Protein AF-0000000066218773 (afdb_homodimer)

Structure (mmCIF, N/CA/C/O backbone):
data_AF-0000000066218773-model_v1
#
loop_
_entity.id
_entity.type
_entity.pdbx_description
1 polymer 'Protein StbB'
#
loop_
_atom_site.group_PDB
_atom_site.id
_atom_site.type_symbol
_atom_site.label_atom_id
_atom_site.label_alt_id
_atom_site.label_comp_id
_atom_site.label_asym_id
_atom_site.label_entity_id
_atom_site.label_seq_id
_atom_site.pdbx_PDB_ins_code
_atom_site.Cartn_x
_atom_site.Cartn_y
_atom_site.Cartn_z
_atom_site.occupancy
_atom_site.B_iso_or_equiv
_atom_site.auth_seq_id
_atom_site.auth_comp_id
_atom_site.auth_asym_id
_atom_site.auth_atom_id
_atom_site.pdbx_PDB_model_num
ATOM 1 N N . MET A 1 1 ? 12.062 -29.578 6.715 1 48.34 1 MET A N 1
ATOM 2 C CA . MET A 1 1 ? 11.047 -28.672 7.254 1 48.34 1 MET A CA 1
ATOM 3 C C . MET A 1 1 ? 10.273 -28 6.129 1 48.34 1 MET A C 1
ATOM 5 O O . MET A 1 1 ? 10.82 -27.75 5.051 1 48.34 1 MET A O 1
ATOM 9 N N . MET A 1 2 ? 9.055 -28.25 6 1 57.38 2 MET A N 1
ATOM 10 C CA . MET A 1 2 ? 8.227 -27.828 4.879 1 57.38 2 MET A CA 1
ATOM 11 C C . MET A 1 2 ? 8.336 -26.312 4.672 1 57.38 2 MET A C 1
ATOM 13 O O . MET A 1 2 ? 8.406 -25.547 5.637 1 57.38 2 MET A O 1
ATOM 17 N N . ASP A 1 3 ? 8.727 -26 3.602 1 68.88 3 ASP A N 1
ATOM 18 C CA . ASP A 1 3 ? 8.828 -24.594 3.207 1 68.88 3 ASP A CA 1
ATOM 19 C C . ASP A 1 3 ? 7.551 -23.828 3.547 1 68.88 3 ASP A C 1
ATOM 21 O O . ASP A 1 3 ? 6.48 -24.125 3.014 1 68.88 3 ASP A O 1
ATOM 25 N N . LYS A 1 4 ? 7.594 -23.234 4.68 1 82.19 4 LYS A N 1
ATOM 26 C CA . LYS A 1 4 ? 6.414 -22.562 5.211 1 82.19 4 LYS A CA 1
ATOM 27 C C . LYS A 1 4 ? 6.258 -21.172 4.598 1 82.19 4 LYS A C 1
ATOM 29 O O . LYS A 1 4 ? 5.465 -20.359 5.078 1 82.19 4 LYS A O 1
ATOM 34 N N . ARG A 1 5 ? 6.988 -21.031 3.488 1 90.5 5 ARG A N 1
ATOM 35 C CA . ARG A 1 5 ? 6.852 -19.75 2.787 1 90.5 5 ARG A CA 1
ATOM 36 C C . ARG A 1 5 ? 5.547 -19.703 1.997 1 90.5 5 ARG A C 1
ATOM 38 O O . ARG A 1 5 ? 5.066 -20.734 1.512 1 90.5 5 ARG A O 1
ATOM 45 N N . ARG A 1 6 ? 4.961 -18.594 2.027 1 95.06 6 ARG A N 1
ATOM 46 C CA . ARG A 1 6 ? 3.709 -18.391 1.314 1 95.06 6 ARG A CA 1
ATOM 47 C C . ARG A 1 6 ? 3.934 -17.562 0.048 1 95.06 6 ARG A C 1
ATOM 49 O O . ARG A 1 6 ? 4.625 -16.547 0.076 1 95.06 6 ARG A O 1
ATOM 56 N N . THR A 1 7 ? 3.398 -18.109 -1.091 1 96.44 7 THR A N 1
ATOM 57 C CA . THR A 1 7 ? 3.502 -17.391 -2.359 1 96.44 7 THR A CA 1
ATOM 58 C C . THR A 1 7 ? 2.268 -16.531 -2.596 1 96.44 7 THR A C 1
ATOM 60 O O . THR A 1 7 ? 1.139 -17.016 -2.543 1 96.44 7 THR A O 1
ATOM 63 N N . ILE A 1 8 ? 2.463 -15.258 -2.791 1 97.94 8 ILE A N 1
ATOM 64 C CA . ILE A 1 8 ? 1.421 -14.336 -3.232 1 97.94 8 ILE A CA 1
ATOM 65 C C . ILE A 1 8 ? 1.47 -14.188 -4.754 1 97.94 8 ILE A C 1
ATOM 67 O O . ILE A 1 8 ? 2.537 -13.953 -5.324 1 97.94 8 ILE A O 1
ATOM 71 N N . ALA A 1 9 ? 0.321 -14.438 -5.34 1 97.38 9 ALA A N 1
ATOM 72 C CA . ALA A 1 9 ? 0.287 -14.289 -6.793 1 97.38 9 ALA A CA 1
ATOM 73 C C . ALA A 1 9 ? -1.059 -13.742 -7.258 1 97.38 9 ALA A C 1
ATOM 75 O O . ALA A 1 9 ? -2.107 -14.125 -6.734 1 97.38 9 ALA A O 1
ATOM 76 N N . PHE A 1 10 ? -1.022 -12.867 -8.18 1 97.44 10 PHE A N 1
ATOM 77 C CA . PHE A 1 10 ? -2.209 -12.32 -8.82 1 97.44 10 PHE A CA 1
ATOM 78 C C . PHE A 1 10 ? -1.857 -11.719 -10.18 1 97.44 10 PHE A C 1
ATOM 80 O O . PHE A 1 10 ? -0.679 -11.57 -10.516 1 97.44 10 PHE A O 1
ATOM 87 N N . LYS A 1 11 ? -2.885 -11.453 -10.938 1 97.12 11 LYS A N 1
ATOM 88 C CA . LYS A 1 11 ? -2.65 -11.023 -12.312 1 97.12 11 LYS A CA 1
ATOM 89 C C . LYS A 1 11 ? -3.072 -9.57 -12.516 1 97.12 11 LYS A C 1
ATOM 91 O O . LYS A 1 11 ? -4.059 -9.117 -11.93 1 97.12 11 LYS A O 1
ATOM 96 N N . LEU A 1 12 ? -2.309 -8.914 -13.328 1 97.31 12 LEU A N 1
ATOM 97 C CA . LEU A 1 12 ? -2.631 -7.578 -13.82 1 97.31 12 LEU A CA 1
ATOM 98 C C . LEU A 1 12 ? -2.961 -7.617 -15.312 1 97.31 12 LEU A C 1
ATOM 100 O O . LEU A 1 12 ? -2.506 -8.508 -16.031 1 97.31 12 LEU A O 1
ATOM 104 N N . ASN A 1 13 ? -3.777 -6.727 -15.695 1 96.44 13 ASN A N 1
ATOM 105 C CA . ASN A 1 13 ? -4.133 -6.602 -17.109 1 96.44 13 ASN A CA 1
ATOM 106 C C . ASN A 1 13 ? -3.854 -5.195 -17.625 1 96.44 13 ASN A C 1
ATOM 108 O O . ASN A 1 13 ? -4.781 -4.426 -17.875 1 96.44 13 ASN A O 1
ATOM 112 N N . PRO A 1 14 ? -2.596 -4.922 -18 1 95.56 14 PRO A N 1
ATOM 113 C CA . PRO A 1 14 ? -2.215 -3.562 -18.391 1 95.56 14 PRO A CA 1
ATOM 114 C C . PRO A 1 14 ? -2.818 -3.148 -19.734 1 95.56 14 PRO A C 1
ATOM 116 O O . PRO A 1 14 ? -2.924 -1.953 -20.016 1 95.56 14 PRO A O 1
ATOM 119 N N . ASP A 1 15 ? -3.295 -4.043 -20.578 1 94.62 15 ASP A N 1
ATOM 120 C CA . ASP A 1 15 ? -3.846 -3.725 -21.891 1 94.62 15 ASP A CA 1
ATOM 121 C C . ASP A 1 15 ? -5.266 -3.17 -21.766 1 94.62 15 ASP A C 1
ATOM 123 O O . ASP A 1 15 ? -5.707 -2.398 -22.625 1 94.62 15 ASP A O 1
ATOM 127 N N . VAL A 1 16 ? -5.906 -3.527 -20.703 1 94.19 16 VAL A N 1
ATOM 128 C CA . VAL A 1 16 ? -7.316 -3.162 -20.625 1 94.19 16 VAL A CA 1
ATOM 129 C C . VAL A 1 16 ? -7.551 -2.262 -19.406 1 94.19 16 VAL A C 1
ATOM 131 O O . VAL A 1 16 ? -8.547 -1.539 -19.344 1 94.19 16 VAL A O 1
ATOM 134 N N . ASN A 1 17 ? -6.699 -2.322 -18.438 1 94.62 17 ASN A N 1
ATOM 135 C CA . ASN A 1 17 ? -6.836 -1.565 -17.188 1 94.62 17 ASN A CA 1
ATOM 136 C C . ASN A 1 17 ? -5.699 -0.56 -17.016 1 94.62 17 ASN A C 1
ATOM 138 O O . ASN A 1 17 ? -4.543 -0.947 -16.859 1 94.62 17 ASN A O 1
ATOM 142 N N . GLN A 1 18 ? -6.07 0.7 -17.109 1 95.31 18 GLN A N 1
ATOM 143 C CA . GLN A 1 18 ? -5.078 1.767 -17.031 1 95.31 18 GLN A CA 1
ATOM 144 C C . GLN A 1 18 ? -4.297 1.707 -15.727 1 95.31 18 GLN A C 1
ATOM 146 O O . GLN A 1 18 ? -3.092 1.961 -15.703 1 95.31 18 GLN A O 1
ATOM 151 N N . THR A 1 19 ? -4.926 1.449 -14.672 1 96.75 19 THR A N 1
ATOM 152 C CA . THR A 1 19 ? -4.266 1.326 -13.375 1 96.75 19 THR A CA 1
ATOM 153 C C . THR A 1 19 ? -3.234 0.201 -13.391 1 96.75 19 THR A C 1
ATOM 155 O O . THR A 1 19 ? -2.109 0.374 -12.922 1 96.75 19 THR A O 1
ATOM 158 N N . ASP A 1 20 ? -3.572 -0.92 -13.961 1 97 20 ASP A N 1
ATOM 159 C CA . ASP A 1 20 ? -2.637 -2.031 -14.109 1 97 20 ASP A CA 1
ATOM 160 C C . ASP A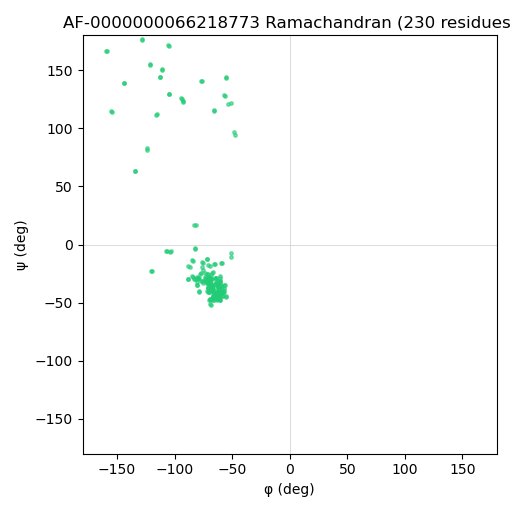 1 20 ? -1.438 -1.628 -14.969 1 97 20 ASP A C 1
ATOM 162 O O . ASP A 1 20 ? -0.315 -2.074 -14.719 1 97 20 ASP A O 1
ATOM 166 N N . LYS A 1 21 ? -1.755 -0.823 -15.945 1 96.81 21 LYS A N 1
ATOM 167 C CA . LYS A 1 21 ? -0.665 -0.335 -16.781 1 96.81 21 LYS A CA 1
ATOM 168 C C . LYS A 1 21 ? 0.313 0.514 -15.977 1 96.81 21 LYS A C 1
ATOM 170 O O . LYS A 1 21 ? 1.529 0.369 -16.109 1 96.81 21 LYS A O 1
ATOM 175 N N . ILE A 1 22 ? -0.169 1.377 -15.18 1 97.38 22 ILE A N 1
ATOM 176 C CA . ILE A 1 22 ? 0.661 2.244 -14.352 1 97.38 22 ILE A CA 1
ATOM 177 C C . ILE A 1 22 ? 1.479 1.398 -13.375 1 97.38 22 ILE A C 1
ATOM 179 O O . ILE A 1 22 ? 2.666 1.654 -13.164 1 97.38 22 ILE A O 1
ATOM 183 N N . VAL A 1 23 ? 0.897 0.385 -12.805 1 97.88 23 VAL A N 1
ATOM 184 C CA .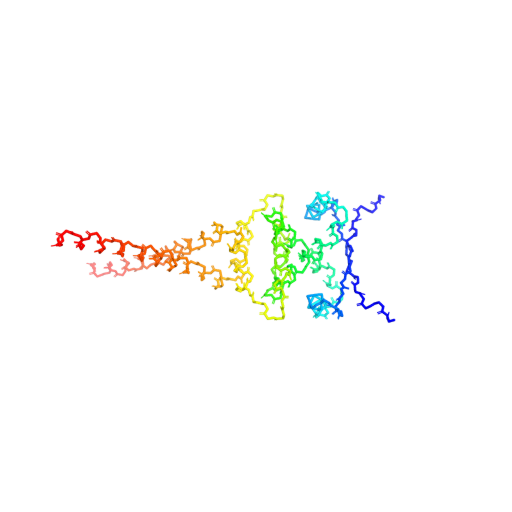 VAL A 1 23 ? 1.577 -0.528 -11.898 1 97.88 23 VAL A CA 1
ATOM 185 C C . VAL A 1 23 ? 2.715 -1.237 -12.625 1 97.88 23 VAL A C 1
ATOM 187 O O . VAL A 1 23 ? 3.854 -1.249 -12.156 1 97.88 23 VAL A O 1
ATOM 190 N N . CYS A 1 24 ? 2.416 -1.727 -13.781 1 97.38 24 CYS A N 1
ATOM 191 C CA . CYS A 1 24 ? 3.422 -2.438 -14.562 1 97.38 24 CYS A CA 1
ATOM 192 C C . CYS A 1 24 ? 4.566 -1.51 -14.953 1 97.38 24 CYS A C 1
ATOM 194 O O . CYS A 1 24 ? 5.734 -1.878 -14.844 1 97.38 24 CYS A O 1
ATOM 196 N N . ASP A 1 25 ? 4.195 -0.31 -15.414 1 97 25 ASP A N 1
ATOM 197 C CA . ASP A 1 25 ? 5.215 0.665 -15.789 1 97 25 ASP A CA 1
ATOM 198 C C . ASP A 1 25 ? 6.105 1.012 -14.594 1 97 25 ASP A C 1
ATOM 200 O O . ASP A 1 25 ? 7.32 1.178 -14.75 1 97 25 ASP A O 1
ATOM 204 N N . THR A 1 26 ? 5.48 1.164 -13.414 1 97.5 26 THR A N 1
ATOM 205 C CA . THR A 1 26 ? 6.234 1.47 -12.203 1 97.5 26 THR A CA 1
ATOM 206 C C . THR A 1 26 ? 7.207 0.343 -11.875 1 97.5 26 THR A C 1
ATOM 208 O O . THR A 1 26 ? 8.383 0.593 -11.609 1 97.5 26 THR A O 1
ATOM 211 N N . LEU A 1 27 ? 6.816 -0.894 -11.961 1 97.81 27 LEU A N 1
ATOM 212 C CA . LEU A 1 27 ? 7.648 -2.051 -11.648 1 97.81 27 LEU A CA 1
ATOM 213 C C . LEU A 1 27 ? 8.75 -2.227 -12.695 1 97.81 27 LEU A C 1
ATOM 215 O O . LEU A 1 27 ? 9.867 -2.629 -12.359 1 97.81 27 LEU A O 1
ATOM 219 N N . ASP A 1 28 ? 8.469 -1.841 -13.914 1 96.88 28 ASP A N 1
ATOM 220 C CA . ASP A 1 28 ? 9.438 -1.98 -14.992 1 96.88 28 ASP A CA 1
ATOM 221 C C . ASP A 1 28 ? 10.531 -0.915 -14.898 1 96.88 28 ASP A C 1
ATOM 223 O O . ASP A 1 28 ? 11.57 -1.021 -15.555 1 96.88 28 ASP A O 1
ATOM 227 N N . SER A 1 29 ? 10.25 0.066 -14.117 1 96.38 29 SER A N 1
ATOM 228 C CA . SER A 1 29 ? 11.211 1.154 -13.984 1 96.38 29 SER A CA 1
ATOM 229 C C . SER A 1 29 ? 12.312 0.798 -12.984 1 96.38 29 SER A C 1
ATOM 231 O O . SER A 1 29 ? 13.25 1.568 -12.797 1 96.38 29 SER A O 1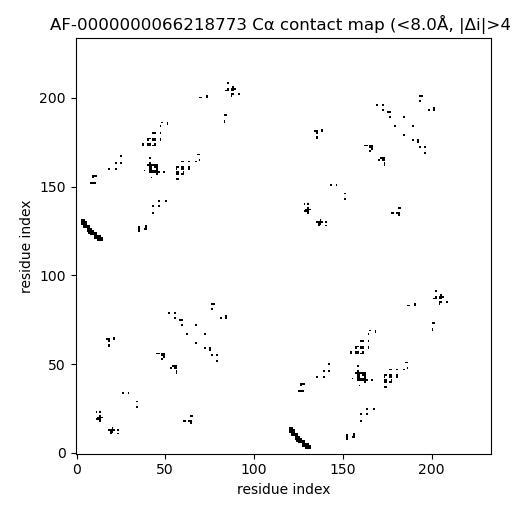
ATOM 233 N N . ILE A 1 30 ? 12.25 -0.399 -12.297 1 96.44 30 ILE A N 1
ATOM 234 C CA . ILE A 1 30 ? 13.266 -0.822 -11.344 1 96.44 30 ILE A CA 1
ATOM 235 C C . ILE A 1 30 ? 13.867 -2.154 -11.781 1 96.44 30 ILE A C 1
ATOM 237 O O . ILE A 1 30 ? 13.234 -2.912 -12.523 1 96.44 30 ILE A O 1
ATOM 241 N N . PRO A 1 31 ? 15.156 -2.461 -11.344 1 97 31 PRO A N 1
ATOM 242 C CA . PRO A 1 31 ? 15.773 -3.74 -11.688 1 97 31 PRO A CA 1
ATOM 243 C C . PRO A 1 31 ? 14.922 -4.941 -11.273 1 97 31 PRO A C 1
ATOM 245 O O . PRO A 1 31 ? 14.312 -4.926 -10.203 1 97 31 PRO A O 1
ATOM 248 N N . GLN A 1 32 ? 14.922 -5.969 -12.086 1 95.69 32 GLN A N 1
ATOM 249 C CA . GLN A 1 32 ? 14.109 -7.16 -11.883 1 95.69 32 GLN A CA 1
ATOM 250 C C . GLN A 1 32 ? 14.383 -7.793 -10.523 1 95.69 32 GLN A C 1
ATOM 252 O O . GLN A 1 32 ? 13.461 -8.297 -9.875 1 95.69 32 GLN A O 1
ATOM 257 N N . GLY A 1 33 ? 15.617 -7.73 -10.086 1 95.56 33 GLY A N 1
ATOM 258 C CA . GLY A 1 33 ? 15.992 -8.359 -8.828 1 95.56 33 GLY A CA 1
ATOM 259 C C . GLY A 1 33 ? 15.453 -7.633 -7.613 1 95.56 33 GLY A C 1
ATOM 260 O O . GLY A 1 33 ? 15.422 -8.195 -6.516 1 95.56 33 GLY A O 1
ATOM 261 N N . GLU A 1 34 ? 14.938 -6.402 -7.836 1 96.75 34 GLU A N 1
ATOM 262 C CA . GLU A 1 34 ? 14.461 -5.578 -6.734 1 96.75 34 GLU A CA 1
ATOM 263 C C . GLU A 1 34 ? 12.938 -5.574 -6.664 1 96.75 34 GLU A C 1
ATOM 265 O O . GLU A 1 34 ? 12.352 -5.125 -5.676 1 96.75 34 GLU A O 1
ATOM 270 N N . ARG A 1 35 ? 12.32 -6.184 -7.652 1 97.12 35 ARG A N 1
ATOM 271 C CA . ARG A 1 35 ? 10.875 -6.062 -7.797 1 97.12 35 ARG A CA 1
ATOM 272 C C . ARG A 1 35 ? 10.148 -6.828 -6.695 1 97.12 35 ARG A C 1
ATOM 274 O O . ARG A 1 35 ? 9.141 -6.355 -6.164 1 97.12 35 ARG A O 1
ATOM 281 N N . SER A 1 36 ? 10.648 -8.008 -6.363 1 96.94 36 SER A N 1
ATOM 282 C CA . SER A 1 36 ? 10.008 -8.805 -5.324 1 96.94 36 SER A CA 1
ATOM 283 C C . SER A 1 36 ? 10.031 -8.086 -3.98 1 96.94 36 SER A C 1
ATOM 285 O O . SER A 1 36 ? 9.062 -8.133 -3.225 1 96.94 36 SER A O 1
ATOM 287 N N . ARG A 1 37 ? 11.164 -7.453 -3.709 1 97.06 37 ARG A N 1
ATOM 288 C CA . ARG A 1 37 ? 11.297 -6.688 -2.475 1 97.06 37 ARG A CA 1
ATOM 289 C C . ARG A 1 37 ? 10.312 -5.527 -2.441 1 97.06 37 ARG A C 1
ATOM 291 O O . ARG A 1 37 ? 9.664 -5.281 -1.418 1 97.06 37 ARG A O 1
ATOM 298 N N . LEU A 1 38 ? 10.18 -4.812 -3.508 1 98.31 38 LEU A N 1
ATOM 299 C CA . LEU A 1 38 ? 9.242 -3.701 -3.58 1 98.31 38 LEU A CA 1
ATOM 300 C C . LEU A 1 38 ? 7.801 -4.199 -3.514 1 98.31 38 LEU A C 1
ATOM 302 O O . LEU A 1 38 ? 6.965 -3.602 -2.832 1 98.31 38 LEU A O 1
ATOM 306 N N . ASN A 1 39 ? 7.484 -5.289 -4.266 1 98.62 39 ASN A N 1
ATOM 307 C CA . ASN A 1 39 ? 6.141 -5.859 -4.223 1 98.62 39 ASN A CA 1
ATOM 308 C C . ASN A 1 39 ? 5.73 -6.207 -2.795 1 98.62 39 ASN A C 1
ATOM 310 O O . ASN A 1 39 ? 4.605 -5.914 -2.379 1 98.62 39 ASN A O 1
ATOM 314 N N . ARG A 1 40 ? 6.668 -6.828 -2.104 1 97.94 40 ARG A N 1
ATOM 315 C CA . ARG A 1 40 ? 6.414 -7.195 -0.713 1 97.94 40 ARG A CA 1
ATOM 316 C C . ARG A 1 40 ? 6.125 -5.961 0.134 1 97.94 40 ARG A C 1
ATOM 318 O O . ARG A 1 40 ? 5.148 -5.934 0.887 1 97.94 40 ARG A O 1
ATOM 325 N N . ALA A 1 41 ? 6.957 -4.941 -0.012 1 98.38 41 ALA A N 1
ATOM 326 C CA . ALA A 1 41 ? 6.805 -3.713 0.767 1 98.38 41 ALA A CA 1
ATOM 327 C C . ALA A 1 41 ? 5.52 -2.982 0.39 1 98.38 41 ALA A C 1
ATOM 329 O O . ALA A 1 41 ? 4.793 -2.5 1.263 1 98.38 41 ALA A O 1
ATOM 330 N N . ALA A 1 42 ? 5.223 -2.939 -0.912 1 98.62 42 ALA A N 1
ATOM 331 C CA . ALA A 1 42 ? 4.043 -2.229 -1.403 1 98.62 42 ALA A CA 1
ATOM 332 C C . ALA A 1 42 ? 2.76 -2.91 -0.941 1 98.62 42 ALA A C 1
ATOM 334 O O . ALA A 1 42 ? 1.841 -2.25 -0.451 1 98.62 42 ALA A O 1
ATOM 335 N N . LEU A 1 43 ? 2.703 -4.238 -1.062 1 98.69 43 LEU A N 1
ATOM 336 C CA . LEU A 1 43 ? 1.533 -4.973 -0.599 1 98.69 43 LEU A CA 1
ATOM 337 C C . LEU A 1 43 ? 1.33 -4.785 0.901 1 98.69 43 LEU A C 1
ATOM 339 O O . LEU A 1 43 ? 0.206 -4.562 1.356 1 98.69 43 LEU A O 1
ATOM 343 N N . THR A 1 44 ? 2.428 -4.852 1.634 1 98.5 44 THR A N 1
ATOM 344 C CA . THR A 1 44 ? 2.373 -4.703 3.084 1 98.5 44 THR A CA 1
ATOM 345 C C . THR A 1 44 ? 1.871 -3.316 3.469 1 98.5 44 THR A C 1
ATOM 347 O O . THR A 1 44 ? 1.036 -3.178 4.363 1 98.5 44 THR A O 1
ATOM 350 N N . ALA A 1 45 ? 2.363 -2.314 2.76 1 98.31 45 ALA A N 1
ATOM 351 C CA . ALA A 1 45 ? 1.912 -0.948 3.014 1 98.31 45 ALA A CA 1
ATOM 352 C C . ALA A 1 45 ? 0.418 -0.805 2.738 1 98.31 45 ALA A C 1
ATOM 354 O O . ALA A 1 45 ? -0.308 -0.19 3.525 1 98.31 45 ALA A O 1
ATOM 355 N N . GLY A 1 46 ? -0.08 -1.381 1.625 1 98.38 46 GLY A N 1
ATOM 356 C CA . GLY A 1 46 ? -1.498 -1.354 1.306 1 98.38 46 GLY A CA 1
ATOM 357 C C . GLY A 1 46 ? -2.355 -2.07 2.332 1 98.38 46 GLY A C 1
ATOM 358 O O . GLY A 1 46 ? -3.441 -1.601 2.678 1 98.38 46 GLY A O 1
ATOM 359 N N . LEU A 1 47 ? -1.825 -3.16 2.854 1 98.25 47 LEU A N 1
ATOM 360 C CA . LEU A 1 47 ? -2.584 -3.926 3.838 1 98.25 47 LEU A CA 1
ATOM 361 C C . LEU A 1 47 ? -2.564 -3.234 5.195 1 98.25 47 LEU A C 1
ATOM 363 O O . LEU A 1 47 ? -3.512 -3.359 5.977 1 98.25 47 LEU A O 1
ATOM 367 N N . ALA A 1 48 ? -1.45 -2.512 5.484 1 97.5 48 ALA A N 1
ATOM 368 C CA . ALA A 1 48 ? -1.448 -1.683 6.688 1 97.5 48 ALA A CA 1
ATOM 369 C C . ALA A 1 48 ? -2.594 -0.675 6.66 1 97.5 48 ALA A C 1
ATOM 371 O O . ALA A 1 48 ? -3.271 -0.468 7.672 1 97.5 48 ALA A O 1
ATOM 372 N N . LEU A 1 49 ? -2.838 -0.104 5.512 1 97.12 49 LEU A N 1
ATOM 373 C CA . LEU A 1 49 ? -3.936 0.84 5.336 1 97.12 49 LEU A CA 1
ATOM 374 C C . LEU A 1 49 ? -5.281 0.125 5.379 1 97.12 49 LEU A C 1
ATOM 376 O O . LEU A 1 49 ? -6.238 0.63 5.969 1 97.12 49 LEU A O 1
ATOM 380 N N . TYR A 1 50 ? -5.375 -1.038 4.848 1 97.75 50 TYR A N 1
ATOM 381 C CA . TYR A 1 50 ? -6.574 -1.866 4.867 1 97.75 50 TYR A CA 1
ATOM 382 C C . TYR A 1 50 ? -7.016 -2.148 6.301 1 97.75 50 TYR A C 1
ATOM 384 O O . TYR A 1 50 ? -8.211 -2.082 6.613 1 97.75 50 TYR A O 1
ATOM 392 N N . ARG A 1 51 ? -6.082 -2.48 7.145 1 96.56 51 ARG A N 1
ATOM 393 C CA . ARG A 1 51 ? -6.387 -2.822 8.531 1 96.56 51 ARG A CA 1
ATOM 394 C C . ARG A 1 51 ? -6.973 -1.627 9.273 1 96.56 51 ARG A C 1
ATOM 396 O O . ARG A 1 51 ? -7.688 -1.795 10.266 1 96.56 51 ARG A O 1
ATOM 403 N N . GLN A 1 52 ? -6.582 -0.449 8.844 1 95.88 52 GLN A N 1
ATOM 404 C CA . GLN A 1 52 ? -7.125 0.749 9.477 1 95.88 52 GLN A CA 1
ATOM 405 C C . GLN A 1 52 ? -8.531 1.055 8.961 1 95.88 52 GLN A C 1
ATOM 407 O O . GLN A 1 52 ? -9.398 1.488 9.719 1 95.88 52 GLN A O 1
ATOM 412 N N . ASP A 1 53 ? -8.758 0.889 7.695 1 96.56 53 ASP A N 1
ATOM 413 C CA . ASP A 1 53 ? -10.023 1.03 6.984 1 96.56 53 ASP A CA 1
ATOM 414 C C . ASP A 1 53 ? -10.031 0.2 5.703 1 96.56 53 ASP A C 1
ATOM 416 O O . ASP A 1 53 ? -9.289 0.497 4.762 1 96.56 53 ASP A O 1
ATOM 420 N N . PRO A 1 54 ? -10.875 -0.826 5.598 1 97.44 54 PRO A N 1
ATOM 421 C CA . PRO A 1 54 ? -10.859 -1.752 4.465 1 97.44 54 PRO A CA 1
ATOM 422 C C . PRO A 1 54 ? -11.094 -1.05 3.127 1 97.44 54 PRO A C 1
ATOM 424 O O . PRO A 1 54 ? -10.766 -1.601 2.072 1 97.44 54 PRO A O 1
ATOM 427 N N . ARG A 1 55 ? -11.594 0.199 3.164 1 97.81 55 ARG A N 1
ATOM 428 C CA . ARG A 1 55 ? -11.891 0.904 1.921 1 97.81 55 ARG A CA 1
ATOM 429 C C . ARG A 1 55 ? -10.641 1.593 1.372 1 97.81 55 ARG A C 1
ATOM 431 O O . ARG A 1 55 ? -10.594 1.946 0.193 1 97.81 55 ARG A O 1
ATOM 438 N N . THR A 1 56 ? -9.633 1.699 2.143 1 97.81 56 THR A N 1
ATOM 439 C CA . THR A 1 56 ? -8.539 2.615 1.866 1 97.81 56 THR A CA 1
ATOM 440 C C . THR A 1 56 ? -7.73 2.146 0.657 1 97.81 56 THR A C 1
ATOM 442 O O . THR A 1 56 ? -7.523 2.906 -0.29 1 97.81 56 THR A O 1
ATOM 445 N N . PRO A 1 57 ? -7.301 0.887 0.632 1 98.19 57 PRO A N 1
ATOM 446 C CA . PRO A 1 57 ? -6.508 0.493 -0.535 1 98.19 57 PRO A CA 1
ATOM 447 C C . PRO A 1 57 ? -7.309 0.546 -1.836 1 98.19 57 PRO A C 1
ATOM 449 O O . PRO A 1 57 ? -6.762 0.894 -2.887 1 98.19 57 PRO A O 1
ATOM 452 N N . PHE A 1 58 ? -8.594 0.261 -1.716 1 97.94 58 PHE A N 1
ATOM 453 C CA . PHE A 1 58 ? -9.43 0.258 -2.914 1 97.94 58 PHE A CA 1
ATOM 454 C C . PHE A 1 58 ? -9.617 1.674 -3.443 1 97.94 58 PHE A C 1
ATOM 456 O O . PHE A 1 58 ? -9.602 1.896 -4.656 1 97.94 58 PHE A O 1
ATOM 463 N N . LEU A 1 59 ? -9.812 2.621 -2.549 1 97.62 59 LEU A N 1
ATOM 464 C CA . LEU A 1 59 ? -9.984 4.012 -2.957 1 97.62 59 LEU A CA 1
ATOM 465 C C . LEU A 1 59 ? -8.695 4.559 -3.562 1 97.62 59 LEU A C 1
ATOM 467 O O . LEU A 1 59 ? -8.727 5.27 -4.57 1 97.62 59 LEU A O 1
ATOM 471 N N . LEU A 1 60 ? -7.574 4.203 -2.971 1 97.38 60 LEU A N 1
ATOM 472 C CA . LEU A 1 60 ? -6.293 4.652 -3.51 1 97.38 60 LEU A CA 1
ATOM 473 C C . LEU A 1 60 ? -6.031 4.031 -4.879 1 97.38 60 LEU A C 1
ATOM 475 O O . LEU A 1 60 ? -5.508 4.691 -5.773 1 97.38 60 LEU A O 1
ATOM 479 N N . CYS A 1 61 ? -6.402 2.83 -5.004 1 96.38 61 CYS A N 1
ATOM 480 C CA . CYS A 1 61 ? -6.266 2.137 -6.277 1 96.38 61 CYS A CA 1
ATOM 481 C C . CYS A 1 61 ? -7.094 2.818 -7.359 1 96.38 61 CYS A C 1
ATOM 483 O O . CYS A 1 61 ? -6.625 2.99 -8.492 1 96.38 61 CYS A O 1
ATOM 485 N N . GLU A 1 62 ? -8.266 3.23 -7.008 1 93.25 62 GLU A N 1
ATOM 486 C CA . GLU A 1 62 ? -9.172 3.859 -7.965 1 93.25 62 GLU A CA 1
ATOM 487 C C . GLU A 1 62 ? -8.656 5.23 -8.398 1 93.25 62 GLU A C 1
ATOM 489 O O . GLU A 1 62 ? -8.883 5.652 -9.531 1 93.25 62 GLU A O 1
ATOM 494 N N . LEU A 1 63 ? -7.914 5.809 -7.551 1 89.44 63 LEU A N 1
ATOM 495 C CA . LEU A 1 63 ? -7.461 7.172 -7.809 1 89.44 63 LEU A CA 1
ATOM 496 C C . LEU A 1 63 ? -6.164 7.172 -8.609 1 89.44 63 LEU A C 1
ATOM 498 O O . LEU A 1 63 ? -5.793 8.188 -9.195 1 89.44 63 LEU A O 1
ATOM 502 N N . LEU A 1 64 ? -5.492 6.07 -8.602 1 93.06 64 LEU A N 1
ATOM 503 C CA . LEU A 1 64 ? -4.141 6.078 -9.156 1 93.06 64 LEU A CA 1
ATOM 504 C C . LEU A 1 64 ? -4.168 6.348 -10.656 1 93.06 64 LEU A C 1
ATOM 506 O O . LEU A 1 64 ? -4.758 5.578 -11.414 1 93.06 64 LEU A O 1
ATOM 510 N N . THR A 1 65 ? -3.674 7.367 -11.062 1 92.94 65 THR A N 1
ATOM 511 C CA . THR A 1 65 ? -3.33 7.738 -12.43 1 92.94 65 THR A CA 1
ATOM 512 C C . THR A 1 65 ? -1.883 8.211 -12.516 1 92.94 65 THR A C 1
ATOM 514 O O . THR A 1 65 ? -1.193 8.305 -11.5 1 92.94 65 THR A O 1
ATOM 517 N N . LYS A 1 66 ? -1.434 8.5 -13.781 1 91.75 66 LYS A N 1
ATOM 518 C CA . LYS A 1 66 ? -0.081 9.023 -13.953 1 91.75 66 LYS A CA 1
ATOM 519 C C . LYS A 1 66 ? 0.061 10.398 -13.305 1 91.75 66 LYS A C 1
ATOM 521 O O . LYS A 1 66 ? 1.168 10.812 -12.953 1 91.75 66 LYS A O 1
ATOM 526 N N . GLU A 1 67 ? -1.04 11.031 -13.016 1 93.5 67 GLU A N 1
ATOM 527 C CA . GLU A 1 67 ? -1.03 12.414 -12.547 1 93.5 67 GLU A CA 1
ATOM 528 C C . GLU A 1 67 ? -1.352 12.492 -11.055 1 93.5 67 GLU A C 1
ATOM 530 O O . GLU A 1 67 ? -1.279 13.562 -10.453 1 93.5 67 GLU A O 1
ATOM 535 N N . THR A 1 68 ? -1.69 11.344 -10.5 1 94.38 68 THR A N 1
ATOM 536 C CA . THR A 1 68 ? -2.029 11.352 -9.078 1 94.38 68 THR A CA 1
ATOM 537 C C . THR A 1 68 ? -0.879 11.922 -8.258 1 94.38 68 THR A C 1
ATOM 539 O O . THR A 1 68 ? 0.263 11.469 -8.375 1 94.38 68 THR A O 1
ATOM 542 N N . THR A 1 69 ? -1.152 12.898 -7.402 1 92.81 69 THR A N 1
ATOM 543 C CA . THR A 1 69 ? -0.174 13.523 -6.516 1 92.81 69 THR A CA 1
ATOM 544 C C . THR A 1 69 ? -0.376 13.062 -5.078 1 92.81 69 THR A C 1
ATOM 546 O O . THR A 1 69 ? -1.377 12.414 -4.762 1 92.81 69 THR A O 1
ATOM 549 N N . PHE A 1 70 ? 0.567 13.445 -4.258 1 92.62 70 PHE A N 1
ATOM 550 C CA . PHE A 1 70 ? 0.414 13.109 -2.85 1 92.62 70 PHE A CA 1
ATOM 551 C C . PHE A 1 70 ? -0.759 13.867 -2.236 1 92.62 70 PHE A C 1
ATOM 553 O O . PHE A 1 70 ? -1.446 13.344 -1.354 1 92.62 70 PHE A O 1
ATOM 560 N N . SER A 1 71 ? -0.949 15.109 -2.709 1 91.31 71 SER A N 1
ATOM 561 C CA . SER A 1 71 ? -2.096 15.875 -2.232 1 91.31 71 SER A CA 1
ATOM 562 C C . SER A 1 71 ? -3.402 15.133 -2.5 1 91.31 71 SER A C 1
ATOM 564 O O . SER A 1 71 ? -4.32 15.164 -1.676 1 91.31 71 SER A O 1
ATOM 566 N N . ASP A 1 72 ? -3.494 14.5 -3.617 1 93.56 72 ASP A N 1
ATOM 567 C CA . ASP A 1 72 ? -4.676 13.695 -3.924 1 93.56 72 ASP A CA 1
ATOM 568 C C . ASP A 1 72 ? -4.84 12.555 -2.922 1 93.56 72 ASP A C 1
ATOM 570 O O . ASP A 1 72 ? -5.953 12.273 -2.471 1 93.56 72 ASP A O 1
ATOM 574 N N . ILE A 1 73 ? -3.721 11.891 -2.615 1 95.44 73 ILE A N 1
ATOM 575 C CA . ILE A 1 73 ? -3.732 10.766 -1.685 1 95.44 73 ILE A CA 1
ATOM 576 C C . ILE A 1 73 ? -4.148 11.25 -0.297 1 95.44 73 ILE A C 1
ATOM 578 O O . ILE A 1 73 ? -5 10.633 0.35 1 95.44 73 ILE A O 1
ATOM 582 N N . VAL A 1 74 ? -3.637 12.352 0.094 1 92.38 74 VAL A N 1
ATOM 583 C CA . VAL A 1 74 ? -3.951 12.93 1.396 1 92.38 74 VAL A CA 1
ATOM 584 C C . VAL A 1 74 ? -5.441 13.258 1.469 1 92.38 74 VAL A C 1
ATOM 586 O O . VAL A 1 74 ? -6.078 13.062 2.506 1 92.38 74 VAL A O 1
ATOM 589 N N . ASN A 1 75 ? -5.969 13.758 0.396 1 91.5 75 ASN A N 1
ATOM 590 C CA . ASN A 1 75 ? -7.391 14.094 0.363 1 91.5 75 ASN A CA 1
ATOM 591 C C . ASN A 1 75 ? -8.258 12.859 0.593 1 91.5 75 ASN A C 1
ATOM 593 O O . ASN A 1 75 ? -9.273 12.93 1.291 1 91.5 75 ASN A O 1
ATOM 597 N N . ILE A 1 76 ? -7.887 11.797 0.041 1 94.06 76 ILE A N 1
ATOM 598 C CA . ILE A 1 76 ? -8.609 10.547 0.232 1 94.06 76 ILE A CA 1
ATOM 599 C C . ILE A 1 76 ? -8.5 10.102 1.689 1 94.06 76 ILE A C 1
ATOM 601 O O . ILE A 1 76 ? -9.5 9.758 2.316 1 94.06 76 ILE A O 1
ATOM 605 N N . LEU A 1 77 ? -7.23 10.141 2.215 1 93.94 77 LEU A N 1
ATOM 606 C CA . LEU A 1 77 ? -7.004 9.719 3.594 1 93.94 77 LEU A CA 1
ATOM 607 C C . LEU A 1 77 ? -7.762 10.617 4.566 1 93.94 77 LEU A C 1
ATOM 609 O O . LEU A 1 77 ? -8.297 10.141 5.57 1 93.94 77 LEU A O 1
ATOM 613 N N . ARG A 1 78 ? -7.84 11.828 4.234 1 90 78 ARG A N 1
ATOM 614 C CA . ARG A 1 78 ? -8.586 12.773 5.066 1 90 78 ARG A CA 1
ATOM 615 C C . ARG A 1 78 ? -10.062 12.406 5.121 1 90 78 ARG A C 1
ATOM 617 O O . ARG A 1 78 ? -10.703 12.539 6.168 1 90 78 ARG A O 1
ATOM 624 N N . SER A 1 79 ? -10.57 12.156 4.012 1 92 79 SER A N 1
ATOM 625 C CA . SER A 1 79 ? -11.984 11.805 3.947 1 92 79 SER A CA 1
ATOM 626 C C . SER A 1 79 ? -12.273 10.547 4.758 1 92 79 SER A C 1
ATOM 628 O O . SER A 1 79 ? -13.352 10.414 5.348 1 92 79 SER A O 1
ATOM 630 N N . LEU A 1 80 ? -11.328 9.625 4.852 1 92.69 80 LEU A N 1
ATOM 631 C CA . LEU A 1 80 ? -11.523 8.344 5.52 1 92.69 80 LEU A CA 1
ATOM 632 C C . LEU A 1 80 ? -11.203 8.445 7.004 1 92.69 80 LEU A C 1
ATOM 634 O O . LEU A 1 80 ? -11.758 7.707 7.82 1 92.69 80 LEU A O 1
ATOM 638 N N . PHE A 1 81 ? -10.266 9.375 7.324 1 90.62 81 PHE A N 1
ATOM 639 C CA . PHE A 1 81 ? -9.758 9.484 8.688 1 90.62 81 PHE A CA 1
ATOM 640 C C . PHE A 1 81 ? -9.719 10.945 9.133 1 90.62 81 PHE A C 1
ATOM 642 O O . PHE A 1 81 ? -8.656 11.461 9.484 1 90.62 81 PHE A O 1
ATOM 649 N N . PRO A 1 82 ? -10.812 11.57 9.211 1 85.62 82 PRO A N 1
ATOM 650 C CA . PRO A 1 82 ? -10.844 13.008 9.5 1 85.62 82 PRO A CA 1
ATOM 651 C C . PRO A 1 82 ? -10.25 13.352 10.859 1 85.62 82 PRO A C 1
ATOM 653 O O . PRO A 1 82 ? -9.57 14.375 11 1 85.62 82 PRO A O 1
ATOM 656 N N . LYS A 1 83 ? -10.445 12.609 11.836 1 83.81 83 LYS A N 1
ATOM 657 C CA . LYS A 1 83 ? -9.953 12.906 13.18 1 83.81 83 LYS A CA 1
ATOM 658 C C . LYS A 1 83 ? -8.43 12.82 13.234 1 83.81 83 LYS A C 1
ATOM 660 O O . LYS A 1 83 ? -7.766 13.742 13.719 1 83.81 83 LYS A O 1
ATOM 665 N N . GLU A 1 84 ? -7.832 11.766 12.695 1 82.44 84 GLU A N 1
ATOM 666 C CA . GLU A 1 84 ? -6.391 11.555 12.742 1 82.44 84 GLU A CA 1
ATOM 667 C C . GLU A 1 84 ? -5.656 12.57 11.859 1 82.44 84 GLU A C 1
ATOM 669 O O . GLU A 1 84 ? -4.535 12.969 12.18 1 82.44 84 GLU A O 1
ATOM 674 N N . MET A 1 85 ? -6.422 12.922 10.898 1 83 85 MET A N 1
ATOM 675 C CA . MET A 1 85 ? -5.805 13.828 9.938 1 83 85 MET A CA 1
ATOM 676 C C . MET A 1 85 ? -5.91 15.273 10.406 1 83 85 MET A C 1
ATOM 678 O O . MET A 1 85 ? -5.152 16.141 9.961 1 83 85 MET A O 1
ATOM 682 N N . ALA A 1 86 ? -6.934 15.656 11.227 1 72.62 86 ALA A N 1
ATOM 683 C CA . ALA A 1 86 ? -7.125 16.984 11.805 1 72.62 86 ALA A CA 1
ATOM 684 C C . ALA A 1 86 ? -6.074 17.281 12.867 1 72.62 86 ALA A C 1
ATOM 686 O O . ALA A 1 86 ? -5.648 18.422 13.031 1 72.62 86 ALA A O 1
ATOM 687 N N . ASP A 1 87 ? -5.809 16.438 13.766 1 62.69 87 ASP A N 1
ATOM 688 C CA . ASP A 1 87 ? -4.816 16.641 14.812 1 62.69 87 ASP A CA 1
ATOM 689 C C . ASP A 1 87 ? -3.479 17.078 14.234 1 62.69 87 ASP A C 1
ATOM 691 O O . ASP A 1 87 ? -2.584 17.5 14.969 1 62.69 87 ASP A O 1
ATOM 695 N N . PHE A 1 88 ? -3.371 17.062 13.07 1 56.47 88 PHE A N 1
ATOM 696 C CA . PHE A 1 88 ? -2.174 17.5 12.367 1 56.47 88 PHE A CA 1
ATOM 697 C C . PHE A 1 88 ? -1.958 19 12.555 1 56.47 88 PHE A C 1
ATOM 699 O O . PHE A 1 88 ? -0.818 19.469 12.602 1 56.47 88 PHE A O 1
ATOM 706 N N . ASN A 1 89 ? -2.912 19.734 12.414 1 49.41 89 ASN A N 1
ATOM 707 C CA . ASN A 1 89 ? -2.803 21.188 12.594 1 49.41 89 ASN A CA 1
ATOM 708 C C . ASN A 1 89 ? -2.35 21.531 14.008 1 49.41 89 ASN A C 1
ATOM 710 O O . ASN A 1 89 ? -1.697 22.562 14.219 1 49.41 89 ASN A O 1
ATOM 714 N N . SER A 1 90 ? -2.686 20.812 14.859 1 47.56 90 SER A N 1
ATOM 715 C CA . SER A 1 90 ? -2.471 21.344 16.203 1 47.56 90 SER A CA 1
ATOM 716 C C . SER A 1 90 ? -1.022 21.156 16.641 1 47.56 90 SER A C 1
ATOM 718 O O . SER A 1 90 ? -0.57 21.812 17.594 1 47.56 90 SER A O 1
ATOM 720 N N . SER A 1 91 ? -0.387 20.094 16.266 1 43.53 91 SER A N 1
ATOM 721 C CA . SER A 1 91 ? 0.916 19.922 16.906 1 43.53 91 SER A CA 1
ATOM 722 C C . SER A 1 91 ? 1.975 20.797 16.25 1 43.53 91 SER A C 1
ATOM 724 O O . SER A 1 91 ? 3.131 20.797 16.672 1 43.53 91 SER A O 1
ATOM 726 N N . ILE A 1 92 ? 1.87 21.109 14.992 1 41.72 92 ILE A N 1
ATOM 727 C CA . ILE A 1 92 ? 2.9 21.984 14.445 1 41.72 92 ILE A CA 1
ATOM 728 C C . ILE A 1 92 ? 2.906 23.312 15.203 1 41.72 92 ILE A C 1
ATOM 730 O O . ILE A 1 92 ? 3.926 24 15.25 1 41.72 92 ILE A O 1
ATOM 734 N N . VAL A 1 93 ? 1.822 23.797 15.625 1 37.38 93 VAL A N 1
ATOM 735 C CA . VAL A 1 93 ? 1.848 25.094 16.281 1 37.38 93 VAL A CA 1
ATOM 736 C C . VAL A 1 93 ? 2.691 25 17.562 1 37.38 93 VAL A C 1
ATOM 738 O O . VAL A 1 93 ? 3.32 25.984 17.969 1 37.38 93 VAL A O 1
ATOM 741 N N . THR A 1 94 ? 2.668 23.828 18.25 1 36.84 94 THR A N 1
ATOM 742 C CA . THR A 1 94 ? 3.289 23.922 19.562 1 36.84 94 THR A CA 1
ATOM 743 C C . THR A 1 94 ? 4.805 23.766 19.453 1 36.84 94 THR A C 1
ATOM 745 O O . THR A 1 94 ? 5.535 24.141 20.375 1 36.84 94 THR A O 1
ATOM 748 N N . GLN A 1 95 ? 5.234 22.984 18.406 1 37.06 95 GLN A N 1
ATOM 749 C CA . GLN A 1 95 ? 6.664 22.75 18.578 1 37.06 95 GLN A CA 1
ATOM 750 C C . GLN A 1 95 ? 7.48 23.953 18.094 1 37.06 95 GLN A C 1
ATOM 752 O O . GLN A 1 95 ? 8.695 24 18.297 1 37.06 95 GLN A O 1
ATOM 757 N N . SER A 1 96 ? 7.016 24.656 17.094 1 34.94 96 SER A N 1
ATOM 758 C CA . SER A 1 96 ? 7.91 25.703 16.609 1 34.94 96 SER A CA 1
ATOM 759 C C . SER A 1 96 ? 8.086 26.812 17.656 1 34.94 96 SER A C 1
ATOM 761 O O . SER A 1 96 ? 8.867 27.734 17.453 1 34.94 96 SER A O 1
ATOM 763 N N . SER A 1 97 ? 7.035 27 18.453 1 33.09 97 SER A N 1
ATOM 764 C CA . SER A 1 97 ? 7.148 28.188 19.281 1 33.09 97 SER A CA 1
ATOM 765 C C . SER A 1 97 ? 8.195 28 20.375 1 33.09 97 SER A C 1
ATOM 767 O O . SER A 1 97 ? 8.57 28.969 21.047 1 33.09 97 SER A O 1
ATOM 769 N N . SER A 1 98 ? 8.336 26.719 20.875 1 34.66 98 SER A N 1
ATOM 770 C CA . SER A 1 98 ? 9.086 26.656 22.125 1 34.66 98 SER A CA 1
ATOM 771 C C . SER A 1 98 ? 10.586 26.703 21.875 1 34.66 98 SER A C 1
ATOM 773 O O . SER A 1 98 ? 11.375 26.766 22.812 1 34.66 98 SER A O 1
ATOM 775 N N . GLN A 1 99 ? 10.977 26.203 20.672 1 33.09 99 GLN A N 1
ATOM 776 C CA . GLN A 1 99 ? 12.43 26.062 20.625 1 33.09 99 GLN A CA 1
ATOM 777 C C . GLN A 1 99 ? 13.094 27.422 20.484 1 33.09 99 GLN A C 1
ATOM 779 O O . GLN A 1 99 ? 14.328 27.531 20.5 1 33.09 99 GLN A O 1
ATOM 784 N N . GLN A 1 100 ? 12.328 28.312 19.875 1 31 100 GLN A N 1
ATOM 785 C CA . GLN A 1 100 ? 13.07 29.516 19.562 1 31 100 GLN A CA 1
ATOM 786 C C . GLN A 1 100 ? 13.484 30.25 20.828 1 31 100 GLN A C 1
ATOM 788 O O . GLN A 1 100 ? 14.156 31.297 20.766 1 31 100 GLN A O 1
ATOM 793 N N . GLU A 1 101 ? 12.68 29.938 21.891 1 32.19 101 GLU A N 1
ATOM 794 C CA . GLU A 1 101 ? 12.781 30.922 22.984 1 32.19 101 GLU A CA 1
ATOM 795 C C . GLU A 1 101 ? 14.141 30.844 23.672 1 32.19 101 GLU A C 1
ATOM 797 O O . GLU A 1 101 ? 14.547 31.781 24.359 1 32.19 101 GLU A O 1
ATOM 802 N N . GLN A 1 102 ? 14.641 29.547 23.719 1 32.41 102 GLN A N 1
ATOM 803 C CA . GLN A 1 102 ? 15.508 29.422 24.875 1 32.41 102 GLN A CA 1
ATOM 804 C C . GLN A 1 102 ? 16.859 30.094 24.641 1 32.41 102 GLN A C 1
ATOM 806 O O . GLN A 1 102 ? 17.734 30.047 25.5 1 32.41 102 GLN A O 1
ATOM 811 N N . LYS A 1 103 ? 17.125 30.219 23.328 1 33.72 103 LYS A N 1
ATOM 812 C CA . LYS A 1 103 ? 18.562 30.406 23.156 1 33.72 103 LYS A CA 1
ATOM 813 C C . LYS A 1 103 ? 19 31.766 23.703 1 33.72 103 LYS A C 1
ATOM 815 O O . LYS A 1 103 ? 20.172 31.953 24.031 1 33.72 103 LYS A O 1
ATOM 820 N N . SER A 1 104 ? 18.062 32.656 23.438 1 35.03 104 SER A N 1
ATOM 821 C CA . SER A 1 104 ? 18.594 34.031 23.297 1 35.03 104 SER A CA 1
ATOM 822 C C . SER A 1 104 ? 19 34.594 24.656 1 35.03 104 SER A C 1
ATOM 824 O O . SER A 1 104 ? 19.609 35.656 24.719 1 35.03 104 SER A O 1
ATOM 826 N N . ASP A 1 105 ? 18.266 34.062 25.672 1 36.16 105 ASP A N 1
ATOM 827 C CA . ASP A 1 105 ? 18.266 34.906 26.844 1 36.16 105 ASP A CA 1
ATOM 828 C C . ASP A 1 105 ? 19.641 34.906 27.531 1 36.16 105 ASP A C 1
ATOM 830 O O . ASP A 1 105 ? 19.922 35.75 28.359 1 36.16 105 ASP A O 1
ATOM 834 N N . GLU A 1 106 ? 20.312 33.75 27.344 1 37.75 106 GLU A N 1
ATOM 835 C CA . GLU A 1 106 ? 21.422 33.562 28.266 1 37.75 106 GLU A CA 1
ATOM 836 C C . GLU A 1 106 ? 22.562 34.531 27.938 1 37.75 106 GLU A C 1
ATOM 838 O O . GLU A 1 106 ? 23.328 34.906 28.828 1 37.75 106 GLU A O 1
ATOM 843 N N . GLU A 1 107 ? 22.719 34.75 26.625 1 40.03 107 GLU A N 1
ATOM 844 C CA . GLU A 1 107 ? 23.953 35.469 26.266 1 40.03 107 GLU A CA 1
ATOM 845 C C . GLU A 1 107 ? 23.906 36.938 26.734 1 40.03 107 GLU A C 1
ATOM 847 O O . GLU A 1 107 ? 24.953 37.562 26.875 1 40.03 107 GLU A O 1
ATOM 852 N N . THR A 1 108 ? 22.656 37.375 26.75 1 39.72 108 THR A N 1
ATOM 853 C CA . THR A 1 108 ? 22.5 38.812 26.984 1 39.72 108 THR A CA 1
ATOM 854 C C . THR A 1 108 ? 22.891 39.188 28.406 1 39.72 108 THR A C 1
ATOM 856 O O . THR A 1 108 ? 23.266 40.312 28.688 1 39.72 108 THR A O 1
ATOM 859 N N . LYS A 1 109 ? 22.672 38.188 29.297 1 40.56 109 LYS A N 1
ATOM 860 C CA . LYS A 1 109 ? 22.906 38.562 30.688 1 40.56 109 LYS A CA 1
ATOM 861 C C . LYS A 1 109 ? 24.391 38.812 30.953 1 40.56 109 LYS A C 1
ATOM 863 O O . LYS A 1 109 ? 24.734 39.594 31.859 1 40.56 109 LYS A O 1
ATOM 868 N N . LYS A 1 110 ? 25.234 38.031 30.266 1 39.53 110 LYS A N 1
ATOM 869 C CA . LYS A 1 110 ? 26.641 38.094 30.672 1 39.53 110 LYS A CA 1
ATOM 870 C C . LYS A 1 110 ? 27.234 39.469 30.328 1 39.53 110 LYS A C 1
ATOM 872 O O . LYS A 1 110 ? 28.109 39.938 31.047 1 39.53 110 LYS A O 1
ATOM 877 N N . ASN A 1 111 ? 26.797 39.906 29.172 1 43.5 111 ASN A N 1
ATOM 878 C CA . ASN A 1 111 ? 27.469 41.125 28.766 1 43.5 111 ASN A CA 1
ATOM 879 C C . ASN A 1 111 ? 27.062 42.312 29.641 1 43.5 111 ASN A C 1
ATOM 881 O O . ASN A 1 111 ? 27.734 43.344 29.656 1 43.5 111 ASN A O 1
ATOM 885 N N . ALA A 1 112 ? 25.797 42.281 30.078 1 41.94 112 ALA A N 1
ATOM 886 C CA . ALA A 1 112 ? 25.281 43.406 30.859 1 41.94 112 ALA A CA 1
ATOM 887 C C . ALA A 1 112 ? 26.078 43.594 32.156 1 41.94 112 ALA A C 1
ATOM 889 O O . ALA A 1 112 ? 26.078 44.688 32.719 1 41.94 112 ALA A O 1
ATOM 890 N N . MET A 1 113 ? 26.625 42.5 32.594 1 43.72 113 MET A N 1
ATOM 891 C CA . MET A 1 113 ? 27.281 42.625 33.875 1 43.72 113 MET A CA 1
ATOM 892 C C . MET A 1 113 ? 28.562 43.438 33.75 1 43.72 113 MET A C 1
ATOM 894 O O . MET A 1 113 ? 29.25 43.688 34.75 1 43.72 113 MET A O 1
ATOM 898 N N . LYS A 1 114 ? 29.188 43.5 32.656 1 43.81 114 LYS A N 1
ATOM 899 C CA . LYS A 1 114 ? 30.438 44.25 32.594 1 43.81 114 LYS A CA 1
ATOM 900 C C . LYS A 1 114 ? 30.219 45.719 32.969 1 43.81 114 LYS A C 1
ATOM 902 O O . LYS A 1 114 ? 31.172 46.438 33.25 1 43.81 114 LYS A O 1
ATOM 907 N N . LEU A 1 115 ? 29.062 46.188 32.5 1 41.91 115 LEU A N 1
ATOM 908 C CA . LEU A 1 115 ? 28.922 47.625 32.625 1 41.91 115 LEU A CA 1
ATOM 909 C C . LEU A 1 115 ? 28.844 48.031 34.094 1 41.91 115 LEU A C 1
ATOM 911 O O . LEU A 1 115 ? 28.922 49.219 34.438 1 41.91 115 LEU A O 1
ATOM 915 N N . ILE A 1 116 ? 28.188 47.156 34.875 1 48.25 116 ILE A N 1
ATOM 916 C CA . ILE A 1 116 ? 27.938 47.75 36.188 1 48.25 116 ILE A CA 1
ATOM 917 C C . ILE A 1 116 ? 29.234 47.75 37 1 48.25 116 ILE A C 1
ATOM 919 O O . ILE A 1 116 ? 29.422 48.594 37.875 1 48.25 116 ILE A O 1
ATOM 923 N N . ASN A 1 117 ? 30.062 46.781 36.812 1 35.91 117 ASN A N 1
ATOM 924 C CA . ASN A 1 117 ? 31.219 47 37.688 1 35.91 117 ASN A CA 1
ATOM 925 C C . ASN A 1 117 ? 32.25 47.906 37.062 1 35.91 117 ASN A C 1
ATOM 927 O O . ASN A 1 117 ? 32.562 47.781 35.875 1 35.91 117 ASN A O 1
ATOM 931 N N . MET B 1 1 ? -4.797 -14.039 -29.328 1 48.78 1 MET B N 1
ATOM 932 C CA . MET B 1 1 ? -4.098 -12.859 -28.828 1 48.78 1 MET B CA 1
ATOM 933 C C . MET B 1 1 ? -3.389 -13.156 -27.516 1 48.78 1 MET B C 1
ATOM 935 O O . MET B 1 1 ? -3.854 -13.992 -26.734 1 48.78 1 MET B O 1
ATOM 939 N N . MET B 1 2 ? -2.129 -13.117 -27.484 1 57.66 2 MET B N 1
ATOM 940 C CA . MET B 1 2 ? -1.302 -13.539 -26.359 1 57.66 2 MET B CA 1
ATOM 941 C C . MET B 1 2 ? -1.771 -12.891 -25.062 1 57.66 2 MET B C 1
ATOM 943 O O . MET B 1 2 ? -2.145 -11.719 -25.047 1 57.66 2 MET B O 1
ATOM 947 N N . ASP B 1 3 ? -2.096 -13.695 -24.172 1 70 3 ASP B N 1
ATOM 948 C CA . ASP B 1 3 ? -2.51 -13.242 -22.844 1 70 3 ASP B CA 1
ATOM 949 C C . ASP B 1 3 ? -1.529 -12.219 -22.281 1 70 3 ASP B C 1
ATOM 951 O O . ASP B 1 3 ? -0.353 -12.523 -22.078 1 70 3 ASP B O 1
ATOM 955 N N . LYS B 1 4 ? -1.896 -10.977 -22.469 1 82.62 4 LYS B N 1
ATOM 956 C CA . LYS B 1 4 ? -1.002 -9.875 -22.109 1 82.62 4 LYS B CA 1
ATOM 957 C C . LYS B 1 4 ? -1.113 -9.539 -20.625 1 82.62 4 LYS B C 1
ATOM 959 O O . LYS B 1 4 ? -0.633 -8.492 -20.172 1 82.62 4 LYS B O 1
ATOM 964 N N . ARG B 1 5 ? -1.7 -10.523 -19.984 1 89.88 5 ARG B N 1
ATOM 965 C CA . ARG B 1 5 ? -1.796 -10.344 -18.531 1 89.88 5 ARG B CA 1
ATOM 966 C C . ARG B 1 5 ? -0.452 -10.602 -17.859 1 89.88 5 ARG B C 1
ATOM 968 O O . ARG B 1 5 ? 0.333 -11.43 -18.328 1 89.88 5 ARG B O 1
ATOM 975 N N . ARG B 1 6 ? -0.189 -9.805 -16.906 1 95.25 6 ARG B N 1
ATOM 976 C CA . ARG B 1 6 ? 1.05 -9.938 -16.141 1 95.25 6 ARG B CA 1
ATOM 977 C C . ARG B 1 6 ? 0.788 -10.547 -14.766 1 95.25 6 ARG B C 1
ATOM 979 O O . ARG B 1 6 ? -0.138 -10.133 -14.062 1 95.25 6 ARG B O 1
ATOM 986 N N . THR B 1 7 ? 1.588 -11.609 -14.445 1 96.5 7 THR B N 1
ATOM 987 C CA . THR B 1 7 ? 1.474 -12.242 -13.133 1 96.5 7 THR B CA 1
ATOM 988 C C . THR B 1 7 ? 2.465 -11.625 -12.148 1 96.5 7 THR B C 1
ATOM 990 O O . THR B 1 7 ? 3.666 -11.57 -12.422 1 96.5 7 THR B O 1
ATOM 993 N N . ILE B 1 8 ? 1.975 -11.117 -11.055 1 97.94 8 ILE B N 1
ATOM 994 C CA . ILE B 1 8 ? 2.793 -10.688 -9.93 1 97.94 8 ILE B CA 1
ATOM 995 C C . ILE B 1 8 ? 2.908 -11.82 -8.914 1 97.94 8 ILE B C 1
ATOM 997 O O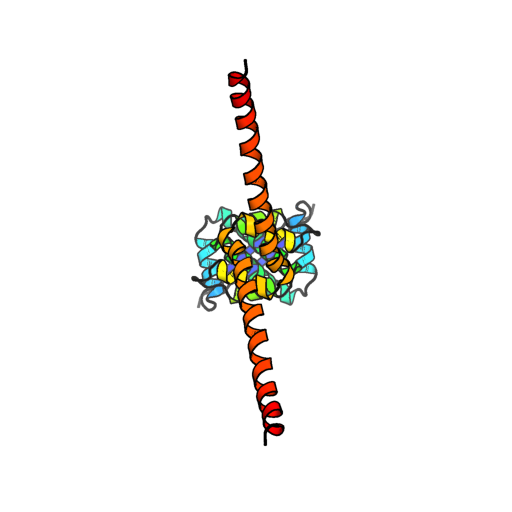 . ILE B 1 8 ? 1.903 -12.422 -8.523 1 97.94 8 ILE B O 1
ATOM 1001 N N . ALA B 1 9 ? 4.145 -12.148 -8.602 1 97.44 9 ALA B N 1
ATOM 1002 C CA . ALA B 1 9 ? 4.332 -13.211 -7.613 1 97.44 9 ALA B CA 1
ATOM 1003 C C . ALA B 1 9 ? 5.539 -12.922 -6.723 1 97.44 9 ALA B C 1
ATOM 1005 O O . ALA B 1 9 ? 6.57 -12.445 -7.203 1 97.44 9 ALA B O 1
ATOM 1006 N N . PHE B 1 10 ? 5.391 -13.18 -5.484 1 97.44 10 PHE B N 1
ATOM 1007 C CA . PHE B 1 10 ? 6.469 -13.078 -4.512 1 97.44 10 PHE B CA 1
ATOM 1008 C C . PHE B 1 10 ? 6.16 -13.906 -3.27 1 97.44 10 PHE B C 1
ATOM 1010 O O . PHE B 1 10 ? 5.035 -14.398 -3.107 1 97.44 10 PHE B O 1
ATOM 1017 N N . LYS B 1 11 ? 7.168 -14.094 -2.475 1 97.19 11 LYS B N 1
ATOM 1018 C CA . LYS B 1 11 ? 7.016 -15 -1.339 1 97.19 11 LYS B CA 1
ATOM 1019 C C . LYS B 1 11 ? 7.07 -14.242 -0.018 1 97.19 11 LYS B C 1
ATOM 1021 O O . LYS B 1 11 ? 7.816 -13.266 0.113 1 97.19 11 LYS B O 1
ATOM 1026 N N . LEU B 1 12 ? 6.277 -14.719 0.893 1 97.31 12 LEU B N 1
ATOM 1027 C CA . LEU B 1 12 ? 6.312 -14.289 2.285 1 97.31 12 LEU B CA 1
ATOM 1028 C C . LEU B 1 12 ? 6.84 -15.398 3.188 1 97.31 12 LEU B C 1
ATOM 1030 O O . LEU B 1 12 ? 6.727 -16.578 2.852 1 97.31 12 LEU B O 1
ATOM 1034 N N . ASN B 1 13 ? 7.445 -14.992 4.234 1 96.38 13 ASN B N 1
ATOM 1035 C CA . ASN B 1 13 ? 7.941 -15.945 5.219 1 96.38 13 ASN B CA 1
ATOM 1036 C C . ASN B 1 13 ? 7.387 -15.656 6.609 1 96.38 13 ASN B C 1
ATOM 1038 O O . ASN B 1 13 ? 8.125 -15.211 7.496 1 96.38 13 ASN B O 1
ATOM 1042 N N . PRO B 1 14 ? 6.148 -16.109 6.891 1 95.5 14 PRO B N 1
ATOM 1043 C CA . PRO B 1 14 ? 5.488 -15.766 8.156 1 95.5 14 PRO B CA 1
ATOM 1044 C C . PRO B 1 14 ? 6.133 -16.438 9.359 1 95.5 14 PRO B C 1
ATOM 1046 O O . PRO B 1 14 ? 5.969 -15.977 10.492 1 95.5 14 PRO B O 1
ATOM 1049 N N . ASP B 1 15 ? 6.93 -17.5 9.219 1 94.56 15 ASP B N 1
ATOM 1050 C CA . ASP B 1 15 ? 7.551 -18.219 10.32 1 94.56 15 ASP B CA 1
ATOM 1051 C C . ASP B 1 15 ? 8.75 -17.453 10.875 1 94.56 15 ASP B C 1
ATOM 1053 O O . ASP B 1 15 ? 9.086 -17.578 12.055 1 94.56 15 ASP B O 1
ATOM 1057 N N . VAL B 1 16 ? 9.32 -16.625 10.039 1 94.31 16 VAL B N 1
ATOM 1058 C CA . VAL B 1 16 ? 10.562 -16 10.469 1 94.31 16 VAL B CA 1
ATOM 1059 C C . VAL B 1 16 ? 10.398 -14.484 10.484 1 94.31 16 VAL B C 1
ATOM 1061 O O . VAL B 1 16 ? 11.156 -13.773 11.156 1 94.31 16 VAL B O 1
ATOM 1064 N N . ASN B 1 17 ? 9.469 -13.969 9.734 1 94.56 17 ASN B N 1
ATOM 1065 C CA . ASN B 1 17 ? 9.234 -12.531 9.609 1 94.56 17 ASN B CA 1
ATOM 1066 C C . ASN B 1 17 ? 7.871 -12.133 10.156 1 94.56 17 ASN B C 1
ATOM 1068 O O . ASN B 1 17 ? 6.84 -12.523 9.609 1 94.56 17 ASN B O 1
ATOM 1072 N N . GLN B 1 18 ? 7.914 -11.391 11.25 1 95.25 18 GLN B N 1
ATOM 1073 C CA . GLN B 1 18 ? 6.68 -11 11.93 1 95.25 18 GLN B CA 1
ATOM 1074 C C . GLN B 1 18 ? 5.773 -10.195 10.992 1 95.25 18 GLN B C 1
ATOM 1076 O O . GLN B 1 18 ? 4.551 -10.352 11.031 1 95.25 18 GLN B O 1
ATOM 1081 N N . THR B 1 19 ? 6.305 -9.344 10.234 1 96.69 19 THR B N 1
ATOM 1082 C CA . THR B 1 19 ? 5.531 -8.562 9.273 1 96.69 19 THR B CA 1
ATOM 1083 C C . THR B 1 19 ? 4.84 -9.469 8.266 1 96.69 19 THR B C 1
ATOM 1085 O O . THR B 1 19 ? 3.654 -9.297 7.977 1 96.69 19 THR B O 1
ATOM 1088 N N . ASP B 1 20 ? 5.523 -10.453 7.754 1 96.88 20 ASP B N 1
ATOM 1089 C CA . ASP B 1 20 ? 4.934 -11.43 6.848 1 96.88 20 ASP B CA 1
ATOM 1090 C C . ASP B 1 20 ? 3.797 -12.195 7.523 1 96.88 20 ASP B C 1
ATOM 1092 O O . ASP B 1 20 ? 2.803 -12.539 6.879 1 96.88 20 ASP B O 1
ATOM 1096 N N . LYS B 1 21 ? 4.02 -12.438 8.797 1 96.81 21 LYS B N 1
ATOM 1097 C CA . LYS B 1 21 ? 2.963 -13.117 9.547 1 96.81 21 LYS B CA 1
ATOM 1098 C C . LYS B 1 21 ? 1.701 -12.258 9.602 1 96.81 21 LYS B C 1
ATOM 1100 O O . LYS B 1 21 ? 0.593 -12.766 9.414 1 96.81 21 LYS B O 1
ATOM 1105 N N . ILE B 1 22 ? 1.849 -11.016 9.867 1 97.31 22 ILE B N 1
ATOM 1106 C CA . ILE B 1 22 ? 0.723 -10.086 9.945 1 97.31 22 ILE B CA 1
ATOM 1107 C C . ILE B 1 22 ? 0.03 -10.008 8.586 1 97.31 22 ILE B C 1
ATOM 1109 O O . ILE B 1 22 ? -1.201 -10.008 8.508 1 97.31 22 ILE B O 1
ATOM 1113 N N . VAL B 1 23 ? 0.766 -9.969 7.527 1 97.81 23 VAL B N 1
ATOM 1114 C CA . VAL B 1 23 ? 0.229 -9.938 6.172 1 97.81 23 VAL B CA 1
ATOM 1115 C C . VAL B 1 23 ? -0.58 -11.203 5.902 1 97.81 23 VAL B C 1
ATOM 1117 O O . VAL B 1 23 ? -1.729 -11.125 5.457 1 97.81 23 VAL B O 1
ATOM 1120 N N . CYS B 1 24 ? -0.017 -12.312 6.246 1 97.31 24 CYS B N 1
ATOM 1121 C CA . CYS B 1 24 ? -0.691 -13.586 6.02 1 97.31 24 CYS B CA 1
ATOM 1122 C C . CYS B 1 24 ? -1.974 -13.672 6.836 1 97.31 24 CYS B C 1
ATOM 1124 O O . CYS B 1 24 ? -3.014 -14.094 6.324 1 97.31 24 CYS B O 1
ATOM 1126 N N . ASP B 1 25 ? -1.874 -13.281 8.109 1 96.94 25 ASP B N 1
ATOM 1127 C CA . ASP B 1 25 ? -3.053 -13.297 8.969 1 96.94 25 ASP B CA 1
ATOM 1128 C C . ASP B 1 25 ? -4.152 -12.398 8.414 1 96.94 25 ASP B C 1
ATOM 1130 O O . ASP B 1 25 ? -5.336 -12.742 8.477 1 96.94 25 ASP B O 1
ATOM 1134 N N . THR B 1 26 ? -3.754 -11.211 7.902 1 97.44 26 THR B N 1
ATOM 1135 C CA . THR B 1 26 ? -4.711 -10.281 7.32 1 97.44 26 THR B CA 1
ATOM 1136 C C . THR B 1 26 ? -5.395 -10.898 6.102 1 97.44 26 THR B C 1
ATOM 1138 O O . THR B 1 26 ? -6.621 -10.852 5.988 1 97.44 26 THR B O 1
ATOM 1141 N N . LEU B 1 27 ? -4.688 -11.539 5.23 1 97.75 27 LEU B N 1
ATOM 1142 C CA . LEU B 1 27 ? -5.227 -12.156 4.02 1 97.75 27 LEU B CA 1
ATOM 1143 C C . LEU B 1 27 ? -6.098 -13.359 4.359 1 97.75 27 LEU B C 1
ATOM 1145 O O . LEU B 1 27 ? -7.105 -13.609 3.695 1 97.75 27 LEU B O 1
ATOM 1149 N N . ASP B 1 28 ? -5.766 -14.055 5.434 1 96.81 28 ASP B N 1
ATOM 1150 C CA . ASP B 1 28 ? -6.512 -15.242 5.848 1 96.81 28 ASP B CA 1
ATOM 1151 C C . ASP B 1 28 ? -7.844 -14.852 6.488 1 96.81 28 ASP B C 1
ATOM 1153 O O . ASP B 1 28 ? -8.727 -15.703 6.656 1 96.81 28 ASP B O 1
ATOM 1157 N N . SER B 1 29 ? -7.926 -13.609 6.832 1 96.31 29 SER B N 1
ATOM 1158 C CA . SER B 1 29 ? -9.148 -13.148 7.484 1 96.31 29 SER B CA 1
ATOM 1159 C C . SER B 1 29 ? -10.234 -12.836 6.461 1 96.31 29 SER B C 1
ATOM 1161 O O . SER B 1 29 ? -11.367 -12.5 6.828 1 96.31 29 SER B O 1
ATOM 1163 N N . ILE B 1 30 ? -9.969 -12.938 5.121 1 96.38 30 ILE B N 1
ATOM 1164 C CA . ILE B 1 30 ? -10.953 -12.68 4.078 1 96.38 30 ILE B CA 1
ATOM 1165 C C . ILE B 1 30 ? -11.133 -13.922 3.209 1 96.38 30 ILE B C 1
ATOM 1167 O O . ILE B 1 30 ? -10.234 -14.766 3.133 1 96.38 30 ILE B O 1
ATOM 1171 N N . PRO B 1 31 ? -12.336 -14.078 2.543 1 96.94 31 PRO B N 1
ATOM 1172 C CA . PRO B 1 31 ? -12.555 -15.227 1.655 1 96.94 31 PRO B CA 1
ATOM 1173 C C . PRO B 1 31 ? -11.492 -15.344 0.57 1 96.94 31 PRO B C 1
ATOM 1175 O O . PRO B 1 31 ? -11.047 -14.328 0.024 1 96.94 31 PRO B O 1
ATOM 1178 N N . GLN B 1 32 ? -11.133 -16.562 0.229 1 95.62 32 GLN B N 1
ATOM 1179 C CA . GLN B 1 32 ? -10.07 -16.844 -0.729 1 95.62 32 GLN B CA 1
ATOM 1180 C C . GLN B 1 32 ? -10.352 -16.188 -2.076 1 95.62 32 GLN B C 1
ATOM 1182 O O . GLN B 1 32 ? -9.43 -15.711 -2.746 1 95.62 32 GLN B O 1
ATOM 1187 N N . GLY B 1 33 ? -11.602 -16.125 -2.441 1 95.56 33 GLY B N 1
ATOM 1188 C CA . GLY B 1 33 ? -11.969 -15.578 -3.738 1 95.56 33 GLY B CA 1
ATOM 1189 C C . GLY B 1 33 ? -11.797 -14.07 -3.82 1 95.56 33 GLY B C 1
ATOM 1190 O O . GLY B 1 33 ? -11.758 -13.508 -4.914 1 95.56 33 GLY B O 1
ATOM 1191 N N . GLU B 1 34 ? -11.602 -13.43 -2.658 1 96.75 34 GLU B N 1
ATOM 1192 C CA . GLU B 1 34 ? -11.5 -11.977 -2.6 1 96.75 34 GLU B CA 1
ATOM 1193 C C . GLU B 1 34 ? -10.055 -11.523 -2.443 1 96.75 34 GLU B C 1
ATOM 1195 O O . GLU B 1 34 ? -9.742 -10.344 -2.604 1 96.75 34 GLU B O 1
ATOM 1200 N N . ARG B 1 35 ? -9.164 -12.477 -2.264 1 97.12 35 ARG B N 1
ATOM 1201 C CA . ARG B 1 35 ? -7.797 -12.148 -1.892 1 97.12 35 ARG B CA 1
ATOM 1202 C C . ARG B 1 35 ? -7.047 -11.523 -3.061 1 97.12 35 ARG B C 1
ATOM 1204 O O . ARG B 1 35 ? -6.27 -10.586 -2.875 1 97.12 35 ARG B O 1
ATOM 1211 N N . SER B 1 36 ? -7.273 -12.055 -4.258 1 96.94 36 SER B N 1
ATOM 1212 C CA . SER B 1 36 ? -6.59 -11.508 -5.426 1 96.94 36 SER B CA 1
ATOM 1213 C C . SER B 1 36 ? -6.977 -10.047 -5.656 1 96.94 36 SER B C 1
ATOM 1215 O O . SER B 1 36 ? -6.129 -9.227 -6.02 1 96.94 36 SER B O 1
ATOM 1217 N N . ARG B 1 37 ? -8.258 -9.766 -5.473 1 97.12 37 ARG B N 1
ATOM 1218 C CA . ARG B 1 37 ? -8.742 -8.391 -5.625 1 97.12 37 ARG B CA 1
ATOM 1219 C C . ARG B 1 37 ? -8.094 -7.469 -4.598 1 97.12 37 ARG B C 1
ATOM 1221 O O . ARG B 1 37 ? -7.672 -6.359 -4.934 1 97.12 37 ARG B O 1
ATOM 1228 N N . LEU B 1 38 ? -8.016 -7.891 -3.373 1 98.31 38 LEU B N 1
ATOM 1229 C CA . LEU B 1 38 ? -7.391 -7.09 -2.326 1 98.31 38 LEU B CA 1
ATOM 1230 C C . LEU B 1 38 ? -5.895 -6.945 -2.574 1 98.31 38 LEU B C 1
ATOM 1232 O O . LEU B 1 38 ? -5.332 -5.863 -2.4 1 98.31 38 LEU B O 1
ATOM 1236 N N . ASN B 1 39 ? -5.215 -8.07 -2.941 1 98.62 39 ASN B N 1
ATOM 1237 C CA . ASN B 1 39 ? -3.787 -8 -3.244 1 98.62 39 ASN B CA 1
ATOM 1238 C C . ASN B 1 39 ? -3.488 -6.961 -4.32 1 98.62 39 ASN B C 1
ATOM 1240 O O . ASN B 1 39 ? -2.545 -6.18 -4.188 1 98.62 39 ASN B O 1
ATOM 1244 N N . ARG B 1 40 ? -4.32 -6.992 -5.352 1 97.94 40 ARG B N 1
ATOM 1245 C CA . ARG B 1 40 ? -4.164 -6.027 -6.438 1 97.94 40 ARG B CA 1
ATOM 1246 C C . ARG B 1 40 ? -4.312 -4.602 -5.926 1 97.94 40 ARG B C 1
ATOM 1248 O O . ARG B 1 40 ? -3.48 -3.74 -6.223 1 97.94 40 ARG B O 1
ATOM 1255 N N . ALA B 1 41 ? -5.348 -4.367 -5.145 1 98.38 41 ALA B N 1
ATOM 1256 C CA . ALA B 1 41 ? -5.617 -3.031 -4.617 1 98.38 41 ALA B CA 1
ATOM 1257 C C . ALA B 1 41 ? -4.523 -2.594 -3.646 1 98.38 41 ALA B C 1
ATOM 1259 O O . ALA B 1 41 ? -4.062 -1.45 -3.691 1 98.38 41 ALA B O 1
ATOM 1260 N N . ALA B 1 42 ? -4.082 -3.52 -2.791 1 98.69 42 ALA B N 1
ATOM 1261 C CA . ALA B 1 42 ? -3.076 -3.211 -1.78 1 98.69 42 ALA B CA 1
ATOM 1262 C C . ALA B 1 42 ? -1.729 -2.895 -2.426 1 98.69 42 ALA B C 1
ATOM 1264 O O . ALA B 1 42 ? -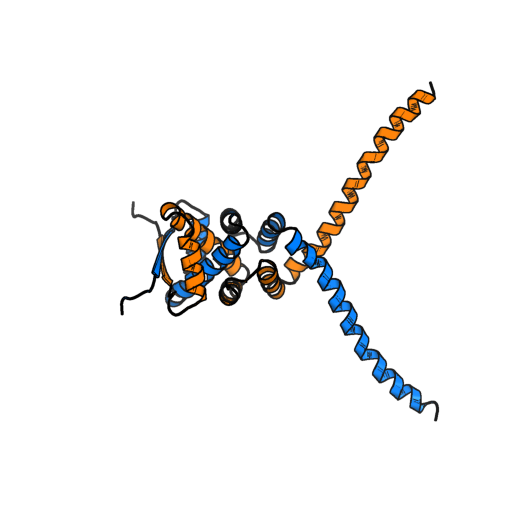1.083 -1.905 -2.074 1 98.69 42 ALA B O 1
ATOM 1265 N N . LEU B 1 43 ? -1.318 -3.711 -3.393 1 98.69 43 LEU B N 1
ATOM 1266 C CA . LEU B 1 43 ? -0.068 -3.453 -4.098 1 98.69 43 LEU B CA 1
ATOM 1267 C C . LEU B 1 43 ? -0.119 -2.111 -4.82 1 98.69 43 LEU B C 1
ATOM 1269 O O . LEU B 1 43 ? 0.839 -1.336 -4.77 1 98.69 43 LEU B O 1
ATOM 1273 N N . THR B 1 44 ? -1.252 -1.854 -5.457 1 98.56 44 THR B N 1
ATOM 1274 C CA . THR B 1 44 ? -1.424 -0.611 -6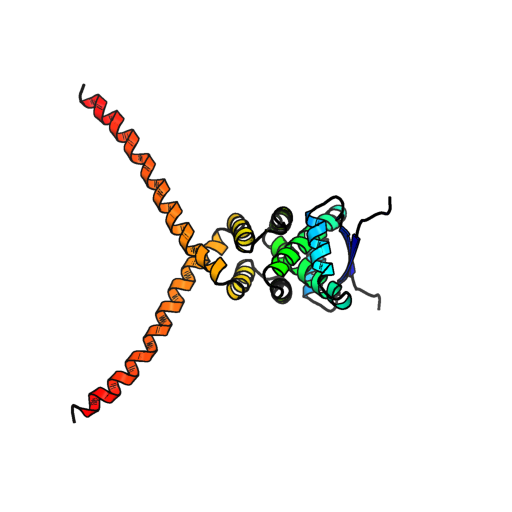.203 1 98.56 44 THR B CA 1
ATOM 1275 C C . THR B 1 44 ? -1.353 0.593 -5.266 1 98.56 44 THR B C 1
ATOM 1277 O O . THR B 1 44 ? -0.702 1.592 -5.582 1 98.56 44 THR B O 1
ATOM 1280 N N . ALA B 1 45 ? -1.983 0.462 -4.121 1 98.38 45 ALA B N 1
ATOM 1281 C CA . ALA B 1 45 ? -1.938 1.538 -3.133 1 98.38 45 ALA B CA 1
ATOM 1282 C C . ALA B 1 45 ? -0.509 1.785 -2.658 1 98.38 45 ALA B C 1
ATOM 1284 O O . ALA B 1 45 ? -0.075 2.934 -2.545 1 98.38 45 ALA B O 1
ATOM 1285 N N . GLY B 1 46 ? 0.262 0.704 -2.381 1 98.38 46 GLY B N 1
ATOM 1286 C CA . GLY B 1 46 ? 1.655 0.828 -1.983 1 98.38 46 GLY B CA 1
ATOM 1287 C C . GLY B 1 46 ? 2.525 1.461 -3.053 1 98.38 46 GLY B C 1
ATOM 1288 O O . GLY B 1 46 ? 3.4 2.275 -2.746 1 98.38 46 GLY B O 1
ATOM 1289 N N . LEU B 1 47 ? 2.229 1.144 -4.285 1 98.31 47 LEU B N 1
ATOM 1290 C CA . LEU B 1 47 ? 3.023 1.69 -5.379 1 98.31 47 LEU B CA 1
ATOM 1291 C C . LEU B 1 47 ? 2.65 3.145 -5.648 1 98.31 47 LEU B C 1
ATOM 1293 O O . LEU B 1 47 ? 3.488 3.934 -6.09 1 98.31 47 LEU B O 1
ATOM 1297 N N . ALA B 1 48 ? 1.37 3.482 -5.402 1 97.62 48 ALA B N 1
ATOM 1298 C CA . ALA B 1 48 ? 0.998 4.895 -5.465 1 97.62 48 ALA B CA 1
ATOM 1299 C C . ALA B 1 48 ? 1.839 5.727 -4.5 1 97.62 48 ALA B C 1
ATOM 1301 O O . ALA B 1 48 ? 2.303 6.812 -4.852 1 97.62 48 ALA B O 1
ATOM 1302 N N . LEU B 1 49 ? 2.068 5.191 -3.332 1 97.25 49 LEU B N 1
ATOM 1303 C CA . LEU B 1 49 ? 2.898 5.859 -2.334 1 97.25 49 LEU B CA 1
ATOM 1304 C C . LEU B 1 49 ? 4.367 5.844 -2.75 1 97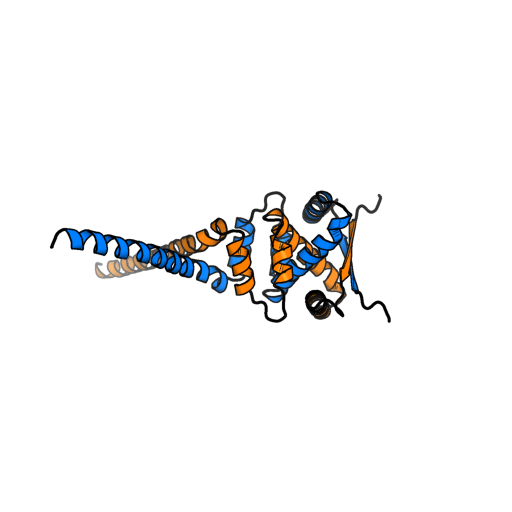.25 49 LEU B C 1
ATOM 1306 O O . LEU B 1 49 ? 5.074 6.84 -2.578 1 97.25 49 LEU B O 1
ATOM 1310 N N . TYR B 1 50 ? 4.828 4.805 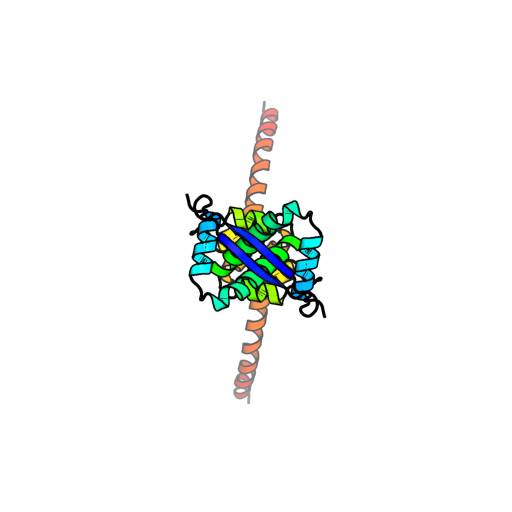-3.346 1 97.81 50 TYR B N 1
ATOM 1311 C CA . TYR B 1 50 ? 6.191 4.672 -3.857 1 97.81 50 TYR B CA 1
ATOM 1312 C C . TYR B 1 50 ? 6.496 5.762 -4.879 1 97.81 50 TYR B C 1
ATOM 1314 O O . TYR B 1 50 ? 7.578 6.355 -4.855 1 97.81 50 TYR B O 1
ATOM 1322 N N . ARG B 1 51 ? 5.578 5.992 -5.754 1 96.75 51 ARG B N 1
ATOM 1323 C CA . ARG B 1 51 ? 5.773 6.977 -6.816 1 96.75 51 ARG B CA 1
ATOM 1324 C C . ARG B 1 51 ? 5.926 8.383 -6.242 1 96.75 51 ARG B C 1
ATOM 1326 O O . ARG B 1 51 ? 6.512 9.258 -6.879 1 96.75 51 ARG B O 1
ATOM 1333 N N . GLN B 1 52 ? 5.312 8.602 -5.098 1 96.19 52 GLN B N 1
ATOM 1334 C CA . GLN B 1 52 ? 5.441 9.906 -4.457 1 96.19 52 GLN B CA 1
ATOM 1335 C C . GLN B 1 52 ? 6.773 10.031 -3.727 1 96.19 52 GLN B C 1
ATOM 1337 O O . GLN B 1 52 ? 7.391 11.102 -3.727 1 96.19 52 GLN B O 1
ATOM 1342 N N . ASP B 1 53 ? 7.203 9.023 -3.072 1 96.75 53 ASP B N 1
ATOM 1343 C CA . ASP B 1 53 ? 8.477 8.867 -2.373 1 96.75 53 ASP B CA 1
ATOM 1344 C C . ASP B 1 53 ? 8.867 7.391 -2.264 1 96.75 53 ASP B C 1
ATOM 1346 O O . ASP B 1 53 ? 8.211 6.625 -1.55 1 96.75 53 ASP B O 1
ATOM 1350 N N . PRO B 1 54 ? 9.938 6.953 -2.906 1 97.5 54 PRO B N 1
ATOM 1351 C CA . PRO B 1 54 ? 10.305 5.535 -2.963 1 97.5 54 PRO B CA 1
ATOM 1352 C C . PRO B 1 54 ? 10.523 4.926 -1.58 1 97.5 54 PRO B C 1
ATOM 1354 O O . PRO B 1 54 ? 10.484 3.703 -1.428 1 97.5 54 PRO B O 1
ATOM 1357 N N . ARG B 1 55 ? 10.68 5.773 -0.553 1 97.81 55 ARG B N 1
ATOM 1358 C CA . ARG B 1 55 ? 10.945 5.258 0.786 1 97.81 55 ARG B CA 1
ATOM 1359 C C . ARG B 1 55 ? 9.648 4.883 1.494 1 97.81 55 ARG B C 1
ATOM 1361 O O . ARG B 1 55 ? 9.664 4.129 2.471 1 97.81 55 ARG B O 1
ATOM 1368 N N . THR B 1 56 ? 8.57 5.301 0.999 1 97.88 56 THR B N 1
ATOM 1369 C CA . THR B 1 56 ? 7.312 5.309 1.743 1 97.88 56 THR B CA 1
ATOM 1370 C C . THR B 1 56 ? 6.824 3.887 1.992 1 97.88 56 THR B C 1
ATOM 1372 O O . THR B 1 56 ? 6.551 3.51 3.133 1 97.88 56 THR B O 1
ATOM 1375 N N . PRO B 1 57 ? 6.723 3.039 0.963 1 98.19 57 PRO B N 1
ATOM 1376 C CA . PRO B 1 57 ? 6.219 1.692 1.248 1 98.19 57 PRO B CA 1
ATOM 1377 C C . PRO B 1 57 ? 7.141 0.903 2.176 1 98.19 57 PRO B C 1
ATOM 1379 O O . PRO B 1 57 ? 6.664 0.128 3.01 1 98.19 57 PRO B O 1
ATOM 1382 N N . PHE B 1 58 ? 8.43 1.171 2.041 1 97.94 58 PHE B N 1
ATOM 1383 C CA . PHE B 1 58 ? 9.383 0.439 2.869 1 97.94 58 PHE B CA 1
ATOM 1384 C C . PHE B 1 58 ? 9.266 0.863 4.328 1 97.94 58 PHE B C 1
ATOM 1386 O O . PHE B 1 58 ? 9.352 0.027 5.23 1 97.94 58 PHE B O 1
ATOM 1393 N N . LEU B 1 59 ? 9.094 2.146 4.562 1 97.62 59 LEU B N 1
ATOM 1394 C CA . LEU B 1 59 ? 8.953 2.646 5.926 1 97.62 59 LEU B CA 1
ATOM 1395 C C . LEU B 1 59 ? 7.656 2.141 6.555 1 97.62 59 LEU B C 1
ATOM 1397 O O . LEU B 1 59 ? 7.641 1.752 7.723 1 97.62 59 LEU B O 1
ATOM 1401 N N . LEU B 1 60 ? 6.605 2.117 5.77 1 97.31 60 LEU B N 1
ATOM 1402 C CA . LEU B 1 60 ? 5.336 1.611 6.277 1 97.31 60 LEU B CA 1
ATOM 1403 C C . LEU B 1 60 ? 5.426 0.119 6.574 1 97.31 60 LEU B C 1
ATOM 1405 O O . LEU B 1 60 ? 4.863 -0.357 7.562 1 97.31 60 LEU B O 1
ATOM 1409 N N . CYS B 1 61 ? 6.102 -0.557 5.746 1 96.25 61 CYS B N 1
ATOM 1410 C CA . CYS B 1 61 ? 6.316 -1.985 5.949 1 96.25 61 CYS B CA 1
ATOM 1411 C C . CYS B 1 61 ? 7.074 -2.248 7.242 1 96.25 61 CYS B C 1
ATOM 1413 O O . CYS B 1 61 ? 6.73 -3.16 7.996 1 96.25 61 CYS B O 1
ATOM 1415 N N . GLU B 1 62 ? 8.039 -1.433 7.535 1 93 62 GLU B N 1
ATOM 1416 C CA . GLU B 1 62 ? 8.875 -1.604 8.727 1 93 62 GLU B CA 1
ATOM 1417 C C . GLU B 1 62 ? 8.078 -1.315 9.992 1 93 62 GLU B C 1
ATOM 1419 O O . GLU B 1 62 ? 8.328 -1.917 11.039 1 93 62 GLU B O 1
ATOM 1424 N N . LEU B 1 63 ? 7.129 -0.507 9.844 1 89.19 63 LEU B N 1
ATOM 1425 C CA . LEU B 1 63 ? 6.371 -0.07 11.008 1 89.19 63 LEU B CA 1
ATOM 1426 C C . LEU B 1 63 ? 5.238 -1.04 11.32 1 89.19 63 LEU B C 1
ATOM 1428 O O . LEU B 1 63 ? 4.703 -1.043 12.43 1 89.19 63 LEU B O 1
ATOM 1432 N N . LEU B 1 64 ? 4.875 -1.812 10.359 1 92.62 64 LEU B N 1
ATOM 1433 C CA . LEU B 1 64 ? 3.652 -2.594 10.523 1 92.62 64 LEU B CA 1
ATOM 1434 C C . LEU B 1 64 ? 3.807 -3.623 11.633 1 92.62 64 LEU B C 1
ATOM 1436 O O . LEU B 1 64 ? 4.672 -4.5 11.562 1 92.62 64 LEU B O 1
ATOM 1440 N N . THR B 1 65 ? 3.127 -3.527 12.602 1 92.81 65 THR B N 1
ATOM 1441 C CA . THR B 1 65 ? 2.885 -4.492 13.664 1 92.81 65 THR B CA 1
ATOM 1442 C C . THR B 1 65 ? 1.389 -4.676 13.898 1 92.81 65 THR B C 1
ATOM 1444 O O . THR B 1 65 ? 0.569 -4.004 13.273 1 92.81 65 THR B O 1
ATOM 1447 N N . LYS B 1 66 ? 1.051 -5.617 14.836 1 91.5 66 LYS B N 1
ATOM 1448 C CA . LYS B 1 66 ? -0.356 -5.816 15.172 1 91.5 66 LYS B CA 1
ATOM 1449 C C . LYS B 1 66 ? -0.938 -4.578 15.852 1 91.5 66 LYS B C 1
ATOM 1451 O O . LYS B 1 66 ? -2.152 -4.363 15.82 1 91.5 66 LYS B O 1
ATOM 1456 N N . GLU B 1 67 ? -0.096 -3.703 16.328 1 93.44 67 GLU B N 1
ATOM 1457 C CA . GLU B 1 67 ? -0.532 -2.566 17.125 1 93.44 67 GLU B CA 1
ATOM 1458 C C . GLU B 1 67 ? -0.436 -1.263 16.344 1 93.44 67 GLU B C 1
ATOM 1460 O O . GLU B 1 67 ? -0.856 -0.208 16.812 1 93.44 67 GLU B O 1
ATOM 1465 N N . THR B 1 68 ? 0.124 -1.373 15.148 1 94.25 68 THR B N 1
ATOM 1466 C CA . THR B 1 68 ? 0.262 -0.16 14.352 1 94.25 68 THR B CA 1
ATOM 1467 C C . THR B 1 68 ? -1.093 0.515 14.148 1 94.25 68 THR B C 1
ATOM 1469 O O . THR B 1 68 ? -2.053 -0.124 13.719 1 94.25 68 THR B O 1
ATOM 1472 N N . THR B 1 69 ? -1.201 1.804 14.461 1 92.62 69 THR B N 1
ATOM 1473 C CA . THR B 1 69 ? -2.414 2.598 14.297 1 92.62 69 THR B CA 1
ATOM 1474 C C . THR B 1 69 ? -2.289 3.525 13.094 1 92.62 69 THR B C 1
ATOM 1476 O O . THR B 1 69 ? -1.206 3.668 12.516 1 92.62 69 THR B O 1
ATOM 1479 N N . PHE B 1 70 ? -3.404 4.133 12.773 1 92.44 70 PHE B N 1
ATOM 1480 C CA . PHE B 1 70 ? -3.357 5.098 11.68 1 92.44 70 PHE B CA 1
ATOM 1481 C C . PHE B 1 70 ? -2.512 6.305 12.062 1 92.44 70 PHE B C 1
ATOM 1483 O O . PHE B 1 70 ? -1.843 6.898 11.219 1 92.44 70 PHE B O 1
ATOM 1490 N N . SER B 1 71 ? -2.59 6.676 13.359 1 91.12 71 SER B N 1
ATOM 1491 C CA . SER B 1 71 ? -1.754 7.777 13.828 1 91.12 71 SER B CA 1
ATOM 1492 C C . SER B 1 71 ? -0.277 7.492 13.578 1 91.12 71 SER B C 1
ATOM 1494 O O . SER B 1 71 ? 0.482 8.398 13.227 1 91.12 71 SER B O 1
ATOM 1496 N N . ASP B 1 72 ? 0.126 6.277 13.742 1 93.5 72 ASP B N 1
ATOM 1497 C CA . ASP B 1 72 ? 1.504 5.898 13.445 1 93.5 72 ASP B CA 1
ATOM 1498 C C . ASP B 1 72 ? 1.825 6.098 11.969 1 93.5 72 ASP B C 1
ATOM 1500 O O . ASP B 1 72 ? 2.902 6.59 11.625 1 93.5 72 ASP B O 1
ATOM 1504 N N . ILE B 1 73 ? 0.878 5.684 11.117 1 95.31 73 ILE B N 1
ATOM 1505 C CA . ILE B 1 73 ? 1.058 5.797 9.68 1 95.31 73 ILE B CA 1
ATOM 1506 C C . ILE B 1 73 ? 1.15 7.27 9.281 1 95.31 73 ILE B C 1
ATOM 1508 O O . ILE B 1 73 ? 2.037 7.664 8.523 1 95.31 73 ILE B O 1
ATOM 1512 N N . VAL B 1 74 ? 0.33 8.062 9.867 1 92.25 74 VAL B N 1
ATOM 1513 C CA . VAL B 1 74 ? 0.312 9.5 9.586 1 92.25 74 VAL B CA 1
ATOM 1514 C C . VAL B 1 74 ? 1.645 10.117 10 1 92.25 74 VAL B C 1
ATOM 1516 O O . VAL B 1 74 ? 2.17 10.992 9.297 1 92.25 74 VAL B O 1
ATOM 1519 N N . ASN B 1 75 ? 2.172 9.688 11.094 1 91.38 75 ASN B N 1
ATOM 1520 C CA . ASN B 1 75 ? 3.451 10.211 11.562 1 91.38 75 ASN B CA 1
ATOM 1521 C C . ASN B 1 75 ? 4.57 9.93 10.562 1 91.38 75 ASN B C 1
ATOM 1523 O O . ASN B 1 75 ? 5.43 10.781 10.336 1 91.38 75 ASN B O 1
ATOM 1527 N N . ILE B 1 76 ? 4.543 8.812 10.008 1 94.06 76 ILE B N 1
ATOM 1528 C CA . ILE B 1 76 ? 5.535 8.453 9 1 94.06 76 ILE B CA 1
ATOM 1529 C C . ILE B 1 76 ? 5.352 9.328 7.762 1 94.06 76 ILE B C 1
ATOM 1531 O O . ILE B 1 76 ? 6.316 9.883 7.242 1 94.06 76 ILE B O 1
ATOM 1535 N N . LEU B 1 77 ? 4.059 9.438 7.316 1 93.94 77 LEU B N 1
ATOM 1536 C CA . LEU B 1 77 ? 3.77 10.234 6.129 1 93.94 77 LEU B CA 1
ATOM 1537 C C . LEU B 1 77 ? 4.133 11.695 6.352 1 93.94 77 LEU B C 1
ATOM 1539 O O . LEU B 1 77 ? 4.641 12.359 5.445 1 93.94 77 LEU B O 1
ATOM 1543 N N . ARG B 1 78 ? 3.938 12.133 7.523 1 90.12 78 ARG B N 1
ATOM 1544 C CA . ARG B 1 78 ? 4.293 13.508 7.867 1 90.12 78 ARG B CA 1
ATOM 1545 C C . ARG B 1 78 ? 5.797 13.727 7.734 1 90.12 78 ARG B C 1
ATOM 1547 O O . ARG B 1 78 ? 6.234 14.797 7.301 1 90.12 78 ARG B O 1
ATOM 1554 N N . SER B 1 79 ? 6.5 12.844 8.258 1 92.19 79 SER B N 1
ATOM 1555 C CA . SER B 1 79 ? 7.953 12.961 8.203 1 92.19 79 SER B CA 1
ATOM 1556 C C . SER B 1 79 ? 8.453 12.977 6.762 1 92.19 79 SER B C 1
ATOM 1558 O O . SER B 1 79 ? 9.43 13.648 6.445 1 92.19 79 SER B O 1
ATOM 1560 N N . LEU B 1 80 ? 7.77 12.289 5.863 1 92.81 80 LEU B N 1
ATOM 1561 C CA . LEU B 1 80 ? 8.203 12.156 4.477 1 92.81 80 LEU B CA 1
ATOM 1562 C C . LEU B 1 80 ? 7.668 13.305 3.627 1 92.81 80 LEU B C 1
ATOM 1564 O O . LEU B 1 80 ? 8.289 13.68 2.629 1 92.81 80 LEU B O 1
ATOM 1568 N N . PHE B 1 81 ? 6.492 13.828 4.043 1 91 81 PHE B N 1
ATOM 1569 C CA . PHE B 1 81 ? 5.801 14.836 3.244 1 91 81 PHE B CA 1
ATOM 1570 C C . PHE B 1 81 ? 5.324 15.984 4.121 1 91 81 PHE B C 1
ATOM 1572 O O . PHE B 1 81 ? 4.129 16.281 4.172 1 91 81 PHE B O 1
ATOM 1579 N N . PRO B 1 82 ? 6.203 16.688 4.723 1 85.94 82 PRO B N 1
ATOM 1580 C CA . PRO B 1 82 ? 5.828 17.719 5.691 1 85.94 82 PRO B CA 1
ATOM 1581 C C . PRO B 1 82 ? 4.992 18.828 5.07 1 85.94 82 PRO B C 1
ATOM 1583 O O . PRO B 1 82 ? 4.062 19.328 5.707 1 85.94 82 PRO B O 1
ATOM 1586 N N . LYS B 1 83 ? 5.246 19.219 3.916 1 83.94 83 LYS B N 1
ATOM 1587 C CA . LYS B 1 83 ? 4.523 20.328 3.287 1 83.94 83 LYS B CA 1
ATOM 1588 C C . LYS B 1 83 ? 3.078 19.938 2.986 1 83.94 83 LYS B C 1
ATOM 1590 O O . LYS B 1 83 ? 2.146 20.656 3.332 1 83.94 83 LYS B O 1
ATOM 1595 N N . GLU B 1 84 ? 2.848 18.781 2.4 1 82.69 84 GLU B N 1
ATOM 1596 C CA . GLU B 1 84 ? 1.515 18.328 2.021 1 82.69 84 GLU B CA 1
ATOM 1597 C C . GLU B 1 84 ? 0.67 18 3.25 1 82.69 84 GLU B C 1
ATOM 1599 O O . GLU B 1 84 ? -0.548 18.188 3.242 1 82.69 84 GLU B O 1
ATOM 1604 N N . MET B 1 85 ? 1.436 17.625 4.203 1 82.94 85 MET B N 1
ATOM 1605 C CA . MET B 1 85 ? 0.739 17.203 5.418 1 82.94 85 MET B CA 1
ATOM 1606 C C . MET B 1 85 ? 0.404 18.406 6.293 1 82.94 85 MET B C 1
ATOM 1608 O O . MET B 1 85 ? -0.491 18.344 7.137 1 82.94 85 MET B O 1
ATOM 1612 N N . ALA B 1 86 ? 1.178 19.547 6.258 1 73.06 86 ALA B N 1
ATOM 1613 C CA . ALA B 1 86 ? 0.938 20.781 6.988 1 73.06 86 ALA B CA 1
ATOM 1614 C C . ALA B 1 86 ? -0.289 21.516 6.445 1 73.06 86 ALA B C 1
ATOM 1616 O O . ALA B 1 86 ? -1.015 22.172 7.199 1 73.06 86 ALA B O 1
ATOM 1617 N N . ASP B 1 87 ? -0.426 21.672 5.219 1 62.69 87 ASP B N 1
ATOM 1618 C CA . ASP B 1 87 ? -1.576 22.359 4.629 1 62.69 87 ASP B CA 1
ATOM 1619 C C . ASP B 1 87 ? -2.885 21.781 5.168 1 62.69 87 ASP B C 1
ATOM 1621 O O . ASP B 1 87 ? -3.949 22.391 4.984 1 62.69 87 ASP B O 1
ATOM 1625 N N . PHE B 1 88 ? -2.822 20.812 5.781 1 56.59 88 PHE B N 1
ATOM 1626 C CA . PHE B 1 88 ? -3.977 20.188 6.41 1 56.59 88 PHE B CA 1
ATOM 1627 C C . PHE B 1 88 ? -4.582 21.094 7.469 1 56.59 88 PHE B C 1
ATOM 1629 O O . PHE B 1 88 ? -5.801 21.109 7.66 1 56.59 88 PHE B O 1
ATOM 1636 N N . ASN B 1 89 ? -3.816 21.641 8.273 1 49.81 89 ASN B N 1
ATOM 1637 C CA . ASN B 1 89 ? -4.301 22.531 9.312 1 49.81 89 ASN B CA 1
ATOM 1638 C C . ASN B 1 89 ? -4.992 23.766 8.711 1 49.81 89 ASN B C 1
ATOM 1640 O O . ASN B 1 89 ? -5.91 24.312 9.32 1 49.81 89 ASN B O 1
ATOM 1644 N N . SER B 1 90 ? -4.586 24.141 7.691 1 47.28 90 SER B N 1
ATOM 1645 C CA . SER B 1 90 ? -5.09 25.453 7.305 1 47.28 90 SER B CA 1
ATOM 1646 C C . SER B 1 90 ? -6.488 25.344 6.711 1 47.28 90 SER B C 1
ATOM 1648 O O . SER B 1 90 ? -7.188 26.359 6.578 1 47.28 90 SER B O 1
ATOM 1650 N N . SER B 1 91 ? -6.785 24.297 5.996 1 44 91 SER B N 1
ATOM 1651 C CA . SER B 1 91 ? -8.078 24.391 5.32 1 44 91 SER B CA 1
ATOM 1652 C C . SER B 1 91 ? -9.227 24.094 6.281 1 44 91 SER B C 1
ATOM 1654 O O . SER B 1 91 ? -10.391 24.141 5.895 1 44 91 SER B O 1
ATOM 1656 N N . ILE B 1 92 ? -9.039 23.297 7.293 1 41.53 92 ILE B N 1
ATOM 1657 C CA . ILE B 1 92 ? -10.172 23.109 8.195 1 41.53 92 ILE B CA 1
ATOM 1658 C C . ILE B 1 92 ? -10.586 24.453 8.797 1 41.53 92 ILE B C 1
ATOM 1660 O O . ILE B 1 92 ? -11.75 24.641 9.156 1 41.53 92 ILE B O 1
ATOM 1664 N N . VAL B 1 93 ? -9.703 25.312 9.078 1 37.69 93 VAL B N 1
ATOM 1665 C CA . VAL B 1 93 ? -10.102 26.562 9.727 1 37.69 93 VAL B CA 1
ATOM 1666 C C . VAL B 1 93 ? -11.047 27.344 8.805 1 37.69 93 VAL B C 1
ATOM 1668 O O . VAL B 1 93 ? -11.93 28.062 9.281 1 37.69 93 VAL B O 1
ATOM 1671 N N . THR B 1 94 ? -10.844 27.25 7.484 1 36.84 94 THR B N 1
ATOM 1672 C CA . THR B 1 94 ? -11.625 28.203 6.703 1 36.84 94 THR B CA 1
ATOM 1673 C C . THR B 1 94 ? -13.047 27.688 6.484 1 36.84 94 THR B C 1
ATOM 1675 O O . THR B 1 94 ? -13.953 28.453 6.156 1 36.84 94 THR B O 1
ATOM 1678 N N . GLN B 1 95 ? -13.156 26.328 6.441 1 37.12 95 GLN B N 1
ATOM 1679 C CA . GLN B 1 95 ? -14.508 25.984 6.004 1 37.12 95 GLN B CA 1
ATOM 1680 C C . GLN B 1 95 ? -15.5 26.078 7.16 1 37.12 95 GLN B C 1
ATOM 1682 O O . GLN B 1 95 ? -16.719 25.984 6.957 1 37.12 95 GLN B O 1
ATOM 1687 N N . SER B 1 96 ? -15.07 25.844 8.391 1 35.53 96 SER B N 1
ATOM 1688 C CA . SER B 1 96 ? -16.094 25.828 9.422 1 35.53 96 SER B CA 1
ATOM 1689 C C . SER B 1 96 ? -16.672 27.234 9.641 1 35.53 96 SER B C 1
ATOM 1691 O O . SER B 1 96 ? -17.625 27.406 10.406 1 35.53 96 SER B O 1
ATOM 1693 N N . SER B 1 97 ? -15.836 28.234 9.398 1 33.5 97 SER B N 1
ATOM 1694 C CA . SER B 1 97 ? -16.344 29.531 9.812 1 33.5 97 SER B CA 1
ATOM 1695 C C . SER B 1 97 ? -17.469 30.016 8.891 1 33.5 97 SER B C 1
ATOM 1697 O O . SER B 1 97 ? -18.141 31 9.188 1 33.5 97 SER B O 1
ATOM 1699 N N . SER B 1 98 ? -17.359 29.641 7.57 1 34.75 98 SER B N 1
ATOM 1700 C CA . SER B 1 98 ? -18.234 30.375 6.672 1 34.75 98 SER B CA 1
ATOM 1701 C C . SER B 1 98 ? -19.656 29.828 6.719 1 34.75 98 SER B C 1
ATOM 1703 O O . SER B 1 98 ? -20.578 30.406 6.113 1 34.75 98 SER B O 1
ATOM 1705 N N . GLN B 1 99 ? -19.766 28.516 7.027 1 33.84 99 GLN B N 1
ATOM 1706 C CA . GLN B 1 99 ? -21.125 28.031 6.805 1 33.84 99 GLN B CA 1
ATOM 1707 C C . GLN B 1 99 ? -22.062 28.547 7.887 1 33.84 99 GLN B C 1
ATOM 1709 O O . GLN B 1 99 ? -23.266 28.281 7.84 1 33.84 99 GLN B O 1
ATOM 1714 N N . GLN B 1 100 ? -21.453 28.859 9.016 1 31.41 100 GLN B N 1
ATOM 1715 C CA . GLN B 1 100 ? -22.422 29.141 10.078 1 31.41 100 GLN B CA 1
ATOM 1716 C C . GLN B 1 100 ? -23.203 30.406 9.797 1 31.41 100 GLN B C 1
ATOM 1718 O O . GLN B 1 100 ? -24.094 30.781 10.555 1 31.41 100 GLN B O 1
ATOM 1723 N N . GLU B 1 101 ? -22.531 31.297 8.969 1 32.28 101 GLU B N 1
ATOM 1724 C CA . GLU B 1 101 ? -23.031 32.656 9.039 1 32.28 101 GLU B CA 1
ATOM 1725 C C . GLU B 1 101 ? -24.422 32.781 8.398 1 32.28 101 GLU B C 1
ATOM 1727 O O . GLU B 1 101 ? -25.156 33.719 8.672 1 32.28 101 GLU B O 1
ATOM 1732 N N . GLN B 1 102 ? -24.562 31.938 7.289 1 33.03 102 GLN B N 1
ATOM 1733 C CA . GLN B 1 102 ? -25.516 32.531 6.363 1 33.03 102 GLN B CA 1
ATOM 1734 C C . GLN B 1 102 ? -26.953 32.344 6.855 1 33.03 102 GLN B C 1
ATOM 1736 O O . GLN B 1 102 ? -27.906 32.75 6.184 1 33.03 102 GLN B O 1
ATOM 1741 N N . LYS B 1 103 ? -27.062 31.359 7.758 1 34.12 103 LYS B N 1
ATOM 1742 C CA . LYS B 1 103 ? -28.453 30.922 7.828 1 34.12 103 LYS B CA 1
ATOM 1743 C C . LYS B 1 103 ? -29.344 31.984 8.477 1 34.12 103 LYS B C 1
ATOM 1745 O O . LYS B 1 103 ? -30.562 31.953 8.344 1 34.12 103 LYS B O 1
ATOM 1750 N N . SER B 1 104 ? -28.656 32.656 9.391 1 35.31 104 SER B N 1
ATOM 1751 C CA . SER B 1 104 ? -29.531 33.188 10.438 1 35.31 104 SER B CA 1
ATOM 1752 C C . SER B 1 104 ? -30.344 34.375 9.93 1 35.31 104 SER B C 1
ATOM 1754 O O . SER B 1 104 ? -31.328 34.75 10.555 1 35.31 104 SER B O 1
ATOM 1756 N N . ASP B 1 105 ? -29.688 35.062 8.969 1 36.66 105 ASP B N 1
ATOM 1757 C CA . ASP B 1 105 ? -30.172 36.438 8.852 1 36.66 105 ASP B CA 1
ATOM 1758 C C . ASP B 1 105 ? -31.547 36.469 8.195 1 36.66 105 ASP B C 1
ATOM 1760 O O . ASP B 1 105 ? -32.281 37.469 8.328 1 36.66 105 ASP B O 1
ATOM 1764 N N . GLU B 1 106 ? -31.734 35.469 7.312 1 38.22 106 GLU B N 1
ATOM 1765 C CA . GLU B 1 106 ? -32.844 35.719 6.406 1 38.22 106 GLU B CA 1
ATOM 1766 C C . GLU B 1 106 ? -34.188 35.594 7.141 1 38.22 106 GLU B C 1
ATOM 1768 O O . GLU B 1 106 ? -35.156 36.25 6.758 1 38.22 106 GLU B O 1
ATOM 1773 N N . GLU B 1 107 ? -34.188 34.688 8.117 1 40.31 107 GLU B N 1
ATOM 1774 C CA . GLU B 1 107 ? -35.531 34.406 8.664 1 40.31 107 GLU B CA 1
ATOM 1775 C C . GLU B 1 107 ? -36.031 35.562 9.492 1 40.31 107 GLU B C 1
ATOM 1777 O O . GLU B 1 107 ? -37.25 35.656 9.75 1 40.31 107 GLU B O 1
ATOM 1782 N N . THR B 1 108 ? -35.031 36.281 9.977 1 39.19 108 THR B N 1
ATOM 1783 C CA . THR B 1 108 ? -35.438 37.344 10.914 1 39.19 108 THR B CA 1
ATOM 1784 C C . THR B 1 108 ? -36.188 38.438 10.195 1 39.19 108 THR B C 1
ATOM 1786 O O . THR B 1 108 ? -37 39.156 10.805 1 39.19 108 THR B O 1
ATOM 1789 N N . LYS B 1 109 ? -35.812 38.625 8.914 1 41.06 109 LYS B N 1
ATOM 1790 C CA . LYS B 1 109 ? -36.406 39.781 8.25 1 41.06 109 LYS B CA 1
ATOM 1791 C C . LYS B 1 109 ? -37.906 39.594 8.055 1 41.06 109 LYS B C 1
ATOM 1793 O O . LYS B 1 109 ? -38.656 40.562 8.023 1 41.06 109 LYS B O 1
ATOM 1798 N N . LYS B 1 110 ? -38.281 38.312 7.762 1 39.78 110 LYS B N 1
ATOM 1799 C CA . LYS B 1 110 ? -39.656 38.156 7.34 1 39.78 110 LYS B CA 1
ATOM 1800 C C . LYS B 1 110 ? -40.625 38.438 8.484 1 39.78 110 LYS B C 1
ATOM 1802 O O . LYS B 1 110 ? -41.75 38.906 8.258 1 39.78 110 LYS B O 1
ATOM 1807 N N . ASN B 1 111 ? -40.125 37.969 9.625 1 43.28 111 ASN B N 1
ATOM 1808 C CA . ASN B 1 111 ? -41.094 38.156 10.711 1 43.28 111 ASN B CA 1
ATOM 1809 C C . ASN B 1 111 ? -41.281 39.625 11.062 1 43.28 111 ASN B C 1
ATOM 1811 O O . ASN B 1 111 ? -42.25 39.969 11.719 1 43.28 111 ASN B O 1
ATOM 1815 N N . ALA B 1 112 ? -40.156 40.344 10.906 1 42.47 112 ALA B N 1
ATOM 1816 C CA . ALA B 1 112 ? -40.25 41.75 11.312 1 42.47 112 ALA B CA 1
ATOM 1817 C C . ALA B 1 112 ? -41.312 42.5 10.484 1 42.47 112 ALA B C 1
ATOM 1819 O O . ALA B 1 112 ? -41.844 43.5 10.93 1 42.47 112 ALA B O 1
ATOM 1820 N N . MET B 1 113 ? -41.469 42 9.297 1 43.41 113 MET B N 1
ATOM 1821 C CA . MET B 1 113 ? -42.344 42.781 8.43 1 43.41 113 MET B CA 1
ATOM 1822 C C . MET B 1 113 ? -43.812 42.656 8.898 1 43.41 113 MET B C 1
ATOM 1824 O O . MET B 1 113 ? -44.688 43.344 8.383 1 43.41 113 MET B O 1
ATOM 1828 N N . LYS B 1 114 ? -44.125 41.562 9.453 1 43.22 114 LYS B N 1
ATOM 1829 C CA . LYS B 1 114 ? -45.562 41.438 9.758 1 43.22 114 LYS B CA 1
ATOM 1830 C C . LYS B 1 114 ? -45.969 42.469 10.781 1 43.22 114 LYS B C 1
ATOM 1832 O O . LYS B 1 114 ? -47.188 42.625 11.047 1 43.22 114 LYS B O 1
ATOM 1837 N N . LEU B 1 115 ? -45 42.812 11.602 1 41.84 115 LEU B N 1
ATOM 1838 C CA . LEU B 1 115 ? -45.438 43.719 12.641 1 41.84 115 LEU B CA 1
ATOM 1839 C C . LEU B 1 115 ? -45.875 45.062 12.047 1 41.84 115 LEU B C 1
ATOM 1841 O O . LEU B 1 115 ? -46.438 45.906 12.75 1 41.84 115 LEU B O 1
ATOM 1845 N N . ILE B 1 116 ? -45.188 45.406 11.016 1 47.66 116 ILE B N 1
ATOM 1846 C CA . ILE B 1 116 ? -45.438 46.812 10.641 1 47.66 116 ILE B CA 1
ATOM 1847 C C . ILE B 1 116 ? -46.812 46.906 9.969 1 47.66 116 ILE B C 1
ATOM 1849 O O . ILE B 1 116 ? -47.469 47.938 10.039 1 47.66 116 ILE B O 1
ATOM 1853 N N . ASN B 1 117 ? -47.25 45.875 9.273 1 35.72 117 ASN B N 1
ATOM 1854 C CA . ASN B 1 117 ? -48.562 46.188 8.727 1 35.72 117 ASN B CA 1
ATOM 1855 C C . ASN B 1 117 ? -49.688 45.844 9.719 1 35.72 117 ASN B C 1
ATOM 1857 O O . ASN B 1 117 ? -49.625 44.812 10.375 1 35.72 117 ASN B O 1
#

Organism: Escherichia coli (NCBI:txid562)

Solvent-accessible surface area (backbone atoms only — not comparable to full-atom values): 13132 Å² total; per-residue (Å²): 128,78,79,70,55,43,77,48,65,41,75,36,42,41,86,80,32,68,51,36,31,52,50,50,54,57,53,67,72,46,62,77,90,50,41,48,60,48,49,51,21,10,29,41,26,10,46,56,42,25,75,71,39,74,59,47,15,51,53,44,32,71,57,47,51,98,76,57,47,63,63,57,52,49,53,52,50,34,73,75,36,49,68,71,49,49,59,48,35,60,56,59,62,59,58,65,61,59,66,68,58,68,66,64,62,62,64,57,56,62,62,57,53,58,72,74,102,127,78,80,70,56,42,77,49,66,42,75,37,42,40,88,81,32,68,51,37,30,51,51,49,54,58,54,68,73,46,61,78,89,49,41,48,61,47,49,52,22,11,29,42,25,9,46,56,41,25,74,71,38,74,58,44,15,51,54,44,33,71,57,47,52,96,75,58,47,63,65,58,52,48,52,53,49,34,72,76,36,49,69,71,49,49,57,46,35,59,56,58,63,59,59,66,63,60,66,68,61,68,66,62,62,64,63,55,55,62,60,56,54,57,69,73,105

Foldseek 3Di:
DPPPDDDDDDDADVPVDVLSVVVVVVLVVDDPVCSVVVVVVVVVVLVVVCVVPVCLSVVVSVQDDPPDDVVNSLVSVCVVCVPVSVCVVPPVVPPVVPPVPPPPPPVVVVVVVVVVD/DPPPDDDDDDDADVPVDVLSVVVVVVLVVDDPVCSVVVVVVVVVVLVVVCVVPVCLSVVVSVQDDPPDDVVNSLVSVCVVCVPVSVCVVPPVVPPVVPPVPPPPPPVVVVVVVVVVD

Nearest PDB structures (foldseek):
  2jd3-assembly1_B  TM=9.489E-01  e=4.452E-04  Escherichia coli
  2jd3-assembly1_B  TM=9.496E-01  e=4.452E-04  Escherichia coli

Radius of gyration: 25.56 Å; Cα contacts (8 Å, |Δi|>4): 246; chains: 2; bounding box: 80×76×66 Å

Secondary structure (DSSP, 8-state):
-----EEEEEEE-TTT-HHHHHHHHHHHTS-HHHHHHHHHHHHHHHHHHHHH-TTHHHHHHHH--TT--HHHHHHHHHHH-HHHHHHHHHHHHHHHHHSSSSSHHHHHHHHHHHHH-/-----EEEEEEE-TTT-HHHHHHHHHHHTS-HHHHHHHHHHHHHHHHHHHHH-TTHHHHHHHH--TT--HHHHHHHHHHH-HHHHHHHHHHHHHHHHHSSSTTHHHHHHHHHTTTT-

pLDDT: mean 79.41, std 24.78, range [31.0, 98.69]

Sequence (234 aa):
MMDKRRTIAFKLNPDVNQTDKIVCDTLDSIPQGERSRLNRAALTAGLALYRQDPRTPFLLCELLTKETTFSDIVNILRSLFPKEMADFNSSIVTQSSSQQEQKSDEETKKNAMKLINMMDKRRTIAFKLNPDVNQTDKIVCDTLDSIPQGERSRLNRAALTAGLALYRQDPRTPFLLCELLTKETTFSDIVNILRSLFPKEMADFNSSIVTQSSSQQEQKSDEETKKNAMKLIN

InterPro domains:
  IPR019720 Plasmid stability protein, StbB [PF10784] (6-76)
  IPR038307 StbB superfamily [G3DSA:6.10.290.20] (17-93)